Protein AF-A0A8B9B7Y9-F1 (afdb_monomer)

pLDDT: mean 71.81, std 26.87, range [26.89, 98.62]

Nearest PDB structures (foldseek):
  5ftt-assembly1_B  TM=8.663E-01  e=1.632E-08  Mus musculus
  4v2d-assembly1_A  TM=8.884E-01  e=7.293E-08  Homo sapiens
  2v70-assembly4_D  TM=5.201E-01  e=1.042E-10  Homo sapiens
  2xot-assembly1_A  TM=7.925E-01  e=6.931E-06  Mus musculus
  2xot-assembly1_B  TM=8.008E-01  e=2.131E-05  Mus musculus

Sequence (240 aa):
MRLLLCCLGIAALLGRSLACPSACSCSAKKNGRLLAECAYKELLEVPRGLSPNVSILTLSANRIGWLRRGAFAEVPEDLRSLWLNDNQLTTLAEGTFDKLPSLSQLQIFNNPFNCSCKVFWLKRWTESTSVSITKGGATLCVAPGRLKGRAVTDIPEHHCVAPSVQLTYLSNLDNSVMYDDSSGKLDYQSLPQSPGSLEAAPGMHSSRPCRPCPHVPPWLCHRGRQLFWGASLLLCFGFF

Solvent-accessible surface area (backbone atoms only — not comparable to full-atom values): 15392 Å² total; per-residue (Å²): 136,91,82,76,86,80,94,71,90,71,82,75,67,94,60,77,69,74,41,51,36,92,80,36,50,69,48,78,43,97,84,76,40,24,35,36,45,35,50,70,57,67,37,56,65,76,82,58,55,53,35,70,65,31,27,33,42,34,42,27,48,25,48,32,42,66,45,47,60,55,58,40,62,65,43,36,46,61,23,30,34,44,33,45,23,43,25,43,31,32,47,49,39,80,58,34,61,70,52,35,81,45,45,42,36,40,33,55,24,65,24,58,22,41,65,46,63,68,32,48,57,54,29,56,46,61,74,74,47,87,48,44,51,57,91,81,40,73,40,39,16,61,23,50,76,95,42,44,73,39,41,51,78,70,61,69,77,85,75,59,69,78,83,87,79,82,87,78,80,79,88,73,74,83,81,74,80,78,86,69,100,70,88,80,92,80,81,84,90,80,75,86,87,80,88,82,87,83,88,85,84,90,85,82,92,75,97,69,84,82,78,78,68,89,92,65,68,86,80,77,81,77,77,97,67,94,74,90,79,84,93,78,92,78,85,82,84,81,92,131

Foldseek 3Di:
DDDDDDPDDDPPPPCPPQQAPPQWDWDADPVRAIETHNAPSQDQADDARGGLRHQEYAHANHAPAEQEQCSCVRPHLNHAYYEHANYAHQAYAPNSCVSNPNHAEYEHANYAYALALRHLVVLVCVVPDNHDHDPVHFHAYCDDPVRGRPGSVPDDPVRHDDDDDDDDDPPPPPDPDDDDPDDDDDDPPDDDDDDDDDDDDDDDDDDDDDDDDPPDDPPPPDDPDDDDDDDDDDDDDDDD

Structure (mmCIF, N/CA/C/O backbone):
data_AF-A0A8B9B7Y9-F1
#
_entry.id   AF-A0A8B9B7Y9-F1
#
loop_
_atom_site.group_PDB
_atom_site.id
_atom_site.type_symbol
_atom_site.label_atom_id
_atom_site.label_alt_id
_atom_site.label_comp_id
_atom_site.label_asym_id
_atom_site.label_entity_id
_atom_site.label_seq_id
_atom_site.pdbx_PDB_ins_code
_atom_site.Cartn_x
_atom_site.Cartn_y
_atom_site.Cartn_z
_atom_site.occupancy
_atom_site.B_iso_or_equiv
_atom_site.auth_seq_id
_atom_site.auth_comp_id
_atom_site.auth_asym_id
_atom_site.auth_atom_id
_atom_site.pdbx_PDB_model_num
ATOM 1 N N . MET A 1 1 ? 48.059 -15.536 -49.232 1.00 43.47 1 MET A N 1
ATOM 2 C CA . MET A 1 1 ? 47.931 -14.840 -47.935 1.00 43.47 1 MET A CA 1
ATOM 3 C C . MET A 1 1 ? 46.485 -14.380 -47.808 1.00 43.47 1 MET A C 1
ATOM 5 O O . MET A 1 1 ? 46.065 -13.506 -48.550 1.00 43.47 1 MET A O 1
ATOM 9 N N . ARG A 1 2 ? 45.688 -15.103 -47.013 1.00 44.19 2 ARG A N 1
ATOM 10 C CA . ARG A 1 2 ? 44.256 -14.850 -46.801 1.00 44.19 2 ARG A CA 1
ATOM 11 C C . ARG A 1 2 ? 44.103 -13.619 -45.902 1.00 44.19 2 ARG A C 1
ATOM 13 O O . ARG A 1 2 ? 44.535 -13.697 -44.761 1.00 44.19 2 ARG A O 1
ATOM 20 N N . LEU A 1 3 ? 43.453 -12.553 -46.362 1.00 44.38 3 LEU A N 1
ATOM 21 C CA . LEU A 1 3 ? 42.779 -11.606 -45.467 1.00 44.38 3 LEU A CA 1
ATOM 22 C C . LEU A 1 3 ? 41.319 -11.514 -45.919 1.00 44.38 3 LEU A C 1
ATOM 24 O O . LEU A 1 3 ? 40.960 -10.772 -46.828 1.00 44.38 3 LEU A O 1
ATOM 28 N N . LEU A 1 4 ? 40.514 -12.396 -45.329 1.00 48.34 4 LEU A N 1
ATOM 29 C CA . LEU A 1 4 ? 39.061 -12.409 -45.419 1.00 48.34 4 LEU A CA 1
ATOM 30 C C . LEU A 1 4 ? 38.483 -11.318 -44.516 1.00 48.34 4 LEU A C 1
ATOM 32 O O . LEU A 1 4 ? 39.000 -11.050 -43.432 1.00 48.34 4 LEU A O 1
ATOM 36 N N . LEU A 1 5 ? 37.384 -10.749 -45.003 1.00 55.03 5 LEU A N 1
ATOM 37 C CA . LEU A 1 5 ? 36.433 -9.891 -44.314 1.00 55.03 5 LEU A CA 1
ATOM 38 C C . LEU A 1 5 ? 36.216 -10.283 -42.846 1.00 55.03 5 LEU A C 1
ATOM 40 O O . LEU A 1 5 ? 35.937 -11.441 -42.545 1.00 55.03 5 LEU A O 1
ATOM 44 N N . CYS A 1 6 ? 36.161 -9.280 -41.971 1.00 44.56 6 CYS A N 1
ATOM 45 C CA . CYS A 1 6 ? 35.327 -9.362 -40.775 1.00 44.56 6 CYS A CA 1
ATOM 46 C C . CYS A 1 6 ? 34.675 -8.000 -40.492 1.00 44.56 6 CYS A C 1
ATOM 48 O O . CYS A 1 6 ? 34.952 -7.332 -39.502 1.00 44.56 6 CYS A O 1
ATOM 50 N N . CYS A 1 7 ? 33.798 -7.575 -41.406 1.00 55.91 7 CYS A N 1
ATOM 51 C CA . CYS A 1 7 ? 32.688 -6.690 -41.063 1.00 55.91 7 CYS A CA 1
ATOM 52 C C . CYS A 1 7 ? 31.511 -7.573 -40.628 1.00 55.91 7 CYS A C 1
ATOM 54 O O . CYS A 1 7 ? 30.618 -7.865 -41.414 1.00 55.91 7 CYS A O 1
ATOM 56 N N . LEU A 1 8 ? 31.551 -8.033 -39.380 1.00 48.50 8 LEU A N 1
ATOM 57 C CA . LEU A 1 8 ? 30.437 -8.630 -38.641 1.00 48.50 8 LEU A CA 1
ATOM 58 C C . LEU A 1 8 ? 30.590 -8.048 -37.227 1.00 48.50 8 LEU A C 1
ATOM 60 O O . LEU A 1 8 ? 31.530 -8.374 -36.520 1.00 48.50 8 LEU A O 1
ATOM 64 N N . GLY A 1 9 ? 29.846 -7.031 -36.810 1.00 53.28 9 GLY A N 1
ATOM 65 C CA . GLY A 1 9 ? 28.396 -7.021 -36.824 1.00 53.28 9 GLY A CA 1
ATOM 66 C C . GLY A 1 9 ? 27.868 -7.597 -35.516 1.00 53.28 9 GLY A C 1
ATOM 67 O O . GLY A 1 9 ? 27.168 -8.590 -35.568 1.00 53.28 9 GLY A O 1
ATOM 68 N N . ILE A 1 10 ? 28.193 -6.983 -34.371 1.00 56.69 10 ILE A N 1
ATOM 69 C CA . ILE A 1 10 ? 27.320 -6.957 -33.188 1.00 56.69 10 ILE A CA 1
ATOM 70 C C . ILE A 1 10 ? 27.556 -5.602 -32.509 1.00 56.69 10 ILE A C 1
ATOM 72 O O . ILE A 1 10 ? 28.366 -5.470 -31.593 1.00 56.69 10 ILE A O 1
ATOM 76 N N . ALA A 1 11 ? 26.835 -4.567 -32.953 1.00 51.66 11 ALA A N 1
ATOM 77 C CA . ALA A 1 11 ? 26.382 -3.579 -31.986 1.00 51.66 11 ALA A CA 1
ATOM 78 C C . ALA A 1 11 ? 25.560 -4.398 -30.993 1.00 51.66 11 ALA A C 1
ATOM 80 O O . ALA A 1 11 ? 24.456 -4.833 -31.323 1.00 51.66 11 ALA A O 1
ATOM 81 N N . ALA A 1 12 ? 26.156 -4.741 -29.850 1.00 49.28 12 ALA A N 1
ATOM 82 C CA . ALA A 1 12 ? 25.427 -5.362 -28.765 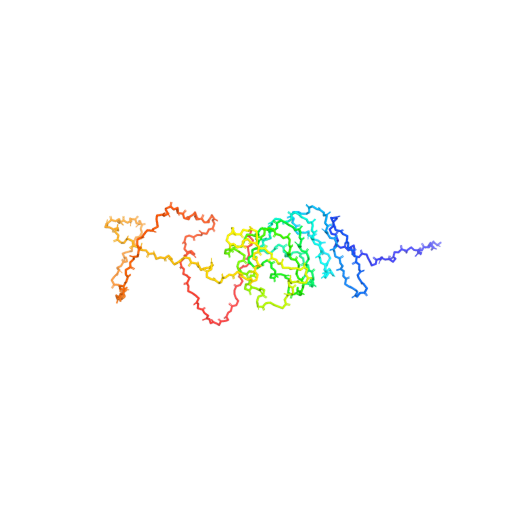1.00 49.28 12 ALA A CA 1
ATOM 83 C C . ALA A 1 12 ? 24.414 -4.305 -28.363 1.00 49.28 12 ALA A C 1
ATOM 85 O O . ALA A 1 12 ? 24.741 -3.329 -27.687 1.00 49.28 12 ALA A O 1
ATOM 86 N N . LEU A 1 13 ? 23.218 -4.449 -28.936 1.00 49.91 13 LEU A N 1
ATOM 87 C CA . LEU A 1 13 ? 22.048 -3.677 -28.610 1.00 49.91 13 LEU A CA 1
ATOM 88 C C . LEU A 1 13 ? 22.054 -3.551 -27.098 1.00 49.91 13 LEU A C 1
ATOM 90 O O . LEU A 1 13 ? 22.150 -4.549 -26.380 1.00 49.91 13 LEU A O 1
ATOM 94 N N . LEU A 1 14 ? 22.009 -2.304 -26.645 1.00 51.00 14 LEU A N 1
ATOM 95 C CA . LEU A 1 14 ? 21.580 -1.915 -25.316 1.00 51.00 14 LEU A CA 1
ATOM 96 C C . LEU A 1 14 ? 20.204 -2.541 -25.082 1.00 51.00 14 LEU A C 1
ATOM 98 O O . LEU A 1 14 ? 19.160 -1.933 -25.269 1.00 51.00 14 LEU A O 1
ATOM 102 N N . GLY A 1 15 ? 20.228 -3.813 -24.742 1.00 46.88 15 GLY A N 1
ATOM 103 C CA . GLY A 1 15 ? 19.098 -4.674 -24.520 1.00 46.88 15 GLY A CA 1
ATOM 104 C C . GLY A 1 15 ? 19.382 -5.388 -23.223 1.00 46.88 15 GLY A C 1
ATOM 105 O O . GLY A 1 15 ? 19.403 -6.611 -23.174 1.00 46.88 15 GLY A O 1
ATOM 106 N N . ARG A 1 16 ? 19.607 -4.613 -22.150 1.00 49.97 16 ARG A N 1
ATOM 107 C CA . ARG A 1 16 ? 19.155 -5.063 -20.837 1.00 49.97 16 ARG A CA 1
ATOM 108 C C . ARG A 1 16 ? 17.681 -5.348 -21.049 1.00 49.97 16 ARG A C 1
ATOM 110 O O . ARG A 1 16 ? 16.898 -4.403 -21.109 1.00 49.97 16 ARG A O 1
ATOM 117 N N . SER A 1 17 ? 17.344 -6.612 -21.295 1.00 51.91 17 SER A N 1
ATOM 118 C CA . SER A 1 17 ? 15.972 -7.088 -21.340 1.00 51.91 17 SER A CA 1
ATOM 119 C C . SER A 1 17 ? 15.287 -6.430 -20.159 1.00 51.91 17 SER A C 1
ATOM 121 O O . SER A 1 17 ? 15.698 -6.667 -19.018 1.00 51.91 17 SER A O 1
ATOM 123 N N . LEU A 1 18 ? 14.368 -5.499 -20.434 1.00 59.88 18 LEU A N 1
ATOM 124 C CA . LEU A 1 18 ? 13.555 -4.885 -19.400 1.00 59.88 18 LEU A CA 1
ATOM 125 C C . LEU A 1 18 ? 13.024 -6.058 -18.587 1.00 59.88 18 LEU A C 1
ATOM 127 O O . LEU A 1 18 ? 12.285 -6.877 -19.128 1.00 59.88 18 LEU A O 1
ATOM 131 N N . ALA A 1 19 ? 13.489 -6.188 -17.344 1.00 75.69 19 ALA A N 1
ATOM 132 C CA . ALA A 1 19 ? 12.991 -7.192 -16.426 1.00 75.69 19 ALA A CA 1
ATOM 133 C C . ALA A 1 19 ? 11.531 -6.807 -16.175 1.00 75.69 19 ALA A C 1
ATOM 135 O O . ALA A 1 19 ? 11.220 -5.896 -15.412 1.00 75.69 19 ALA A O 1
ATOM 136 N N . CYS A 1 20 ? 10.651 -7.352 -17.002 1.00 88.88 20 CYS A N 1
ATOM 137 C CA . CYS A 1 20 ? 9.227 -7.139 -16.946 1.00 88.88 20 CYS A CA 1
ATOM 138 C C . CYS A 1 20 ? 8.629 -8.521 -16.705 1.00 88.88 20 CYS A C 1
ATOM 140 O O . CYS A 1 20 ? 8.883 -9.427 -17.505 1.00 88.88 20 CYS A O 1
ATOM 142 N N . PRO A 1 21 ? 7.886 -8.713 -15.608 1.00 90.88 21 PRO A N 1
ATOM 143 C CA . PRO A 1 21 ? 7.199 -9.968 -15.356 1.00 90.88 21 PRO A CA 1
ATOM 144 C C . PRO A 1 21 ? 6.319 -10.322 -16.559 1.00 90.88 21 PRO A C 1
ATOM 146 O O . PRO A 1 21 ? 5.681 -9.436 -17.120 1.00 90.88 21 PRO A O 1
ATOM 149 N N . SER A 1 22 ? 6.221 -11.601 -16.928 1.00 89.31 22 SER A N 1
ATOM 150 C CA . SER A 1 22 ? 5.408 -12.043 -18.078 1.00 89.31 22 SER A CA 1
ATOM 151 C C . SER A 1 22 ? 3.920 -11.698 -17.946 1.00 89.31 22 SER A C 1
ATOM 153 O O . SER A 1 22 ? 3.223 -11.554 -18.947 1.00 89.31 22 SER A O 1
ATOM 155 N N . ALA A 1 23 ? 3.432 -11.533 -16.714 1.00 89.62 23 ALA A N 1
ATOM 156 C CA . ALA A 1 23 ? 2.074 -11.081 -16.438 1.00 89.62 23 ALA A CA 1
ATOM 157 C C . ALA A 1 23 ? 1.857 -9.582 -16.728 1.00 89.62 23 ALA A C 1
ATOM 159 O O . ALA A 1 23 ? 0.715 -9.139 -16.834 1.00 89.62 23 ALA A O 1
ATOM 160 N N . CYS A 1 24 ? 2.927 -8.795 -16.853 1.00 94.50 24 CYS A N 1
ATOM 161 C CA . CYS A 1 24 ? 2.887 -7.342 -16.948 1.00 94.50 24 CYS A CA 1
ATOM 162 C C . CYS A 1 24 ? 3.349 -6.838 -18.320 1.00 94.50 24 CYS A C 1
ATOM 164 O O . CYS A 1 24 ? 4.153 -7.465 -19.003 1.00 94.50 24 CYS A O 1
ATOM 166 N N . SER A 1 25 ? 2.883 -5.647 -18.692 1.00 94.69 25 SER A N 1
ATOM 167 C CA . SER A 1 25 ? 3.392 -4.894 -19.839 1.00 94.69 25 SER A CA 1
ATOM 168 C C . SER A 1 25 ? 4.158 -3.669 -19.350 1.00 94.69 25 SER A C 1
ATOM 170 O O . SER A 1 25 ? 3.601 -2.827 -18.648 1.00 94.69 25 SER A O 1
ATOM 172 N N . CYS A 1 26 ? 5.442 -3.555 -19.689 1.00 93.31 26 CYS A N 1
ATOM 173 C CA . CYS A 1 26 ? 6.274 -2.440 -19.242 1.00 93.31 26 CYS A CA 1
ATOM 174 C C . CYS A 1 26 ? 6.501 -1.440 -20.378 1.00 93.31 26 CYS A C 1
ATOM 176 O O . CYS A 1 26 ? 7.016 -1.803 -21.433 1.00 93.31 26 CYS A O 1
ATOM 178 N N . SER A 1 27 ? 6.153 -0.171 -20.157 1.00 93.06 27 SER A N 1
ATOM 179 C CA . SER A 1 27 ? 6.260 0.890 -21.167 1.00 93.06 27 SER A CA 1
ATOM 180 C C . SER A 1 27 ? 6.910 2.158 -20.618 1.00 93.06 27 SER A C 1
ATOM 182 O O . SER A 1 27 ? 6.654 2.585 -19.489 1.00 93.06 27 SER A O 1
ATOM 184 N N . ALA A 1 28 ? 7.778 2.777 -21.420 1.00 91.88 28 ALA A N 1
ATOM 185 C CA . ALA A 1 28 ? 8.407 4.045 -21.070 1.00 91.88 28 ALA A CA 1
ATOM 186 C C . ALA A 1 28 ? 7.417 5.205 -21.269 1.00 91.88 28 ALA A C 1
ATOM 188 O O . ALA A 1 28 ? 6.783 5.341 -22.315 1.00 91.88 28 ALA A O 1
ATOM 189 N N . LYS A 1 29 ? 7.281 6.064 -20.259 1.00 87.06 29 LYS A N 1
ATOM 190 C CA . LYS A 1 29 ? 6.505 7.307 -20.319 1.00 87.06 29 LYS A CA 1
ATOM 191 C C . LYS A 1 29 ? 7.373 8.452 -20.852 1.00 87.06 29 LYS A C 1
ATOM 193 O O . LYS A 1 29 ? 8.596 8.428 -20.757 1.00 87.06 29 LYS A O 1
ATOM 198 N N . LYS A 1 30 ? 6.721 9.509 -21.357 1.00 85.12 30 LYS A N 1
ATOM 199 C CA . LYS A 1 30 ? 7.365 10.701 -21.960 1.00 85.12 30 LYS A CA 1
ATOM 200 C C . LYS A 1 30 ? 8.374 11.417 -21.048 1.00 85.12 30 LYS A C 1
ATOM 202 O O . LYS A 1 30 ? 9.260 12.100 -21.535 1.00 85.12 30 LYS A O 1
ATOM 207 N N . ASN A 1 31 ? 8.241 11.265 -19.735 1.00 82.31 31 ASN A N 1
ATOM 208 C CA . ASN A 1 31 ? 9.132 11.827 -18.715 1.00 82.31 31 ASN A CA 1
ATOM 209 C C . ASN A 1 31 ? 10.300 10.888 -18.338 1.00 82.31 31 ASN A C 1
ATOM 211 O O . ASN A 1 31 ? 10.892 11.065 -17.277 1.00 82.31 31 ASN A O 1
ATOM 215 N N . GLY A 1 32 ? 10.585 9.858 -19.145 1.00 80.69 32 GLY A N 1
ATOM 216 C CA . GLY A 1 32 ? 11.668 8.892 -18.917 1.00 80.69 32 GLY A CA 1
ATOM 217 C C . GLY A 1 32 ? 11.375 7.832 -17.850 1.00 80.69 32 GLY A C 1
ATOM 218 O O . GLY A 1 32 ? 12.197 6.957 -17.603 1.00 80.69 32 GLY A O 1
ATOM 219 N N . ARG A 1 33 ? 10.201 7.882 -17.216 1.00 84.88 33 ARG A N 1
ATOM 220 C CA . ARG A 1 33 ? 9.777 6.923 -16.191 1.00 84.88 33 ARG A CA 1
ATOM 221 C C . ARG A 1 33 ? 9.210 5.650 -16.805 1.00 84.88 33 ARG A C 1
ATOM 223 O O . ARG A 1 33 ? 8.455 5.728 -17.770 1.00 84.88 33 ARG A O 1
ATOM 230 N N . LEU A 1 34 ? 9.492 4.490 -16.212 1.00 93.56 34 LEU A N 1
ATOM 231 C CA . LEU A 1 34 ? 8.906 3.223 -16.652 1.00 93.56 34 LEU A CA 1
ATOM 232 C C . LEU A 1 34 ? 7.603 2.931 -15.885 1.00 93.56 34 LEU A C 1
ATOM 234 O O . LEU A 1 34 ? 7.556 3.033 -14.654 1.00 93.56 34 LEU A O 1
ATOM 238 N N . LEU A 1 35 ? 6.549 2.598 -16.632 1.00 95.44 35 LEU A N 1
ATOM 239 C CA . LEU A 1 35 ? 5.267 2.096 -16.139 1.00 95.44 35 LEU A CA 1
ATOM 240 C C . LEU A 1 35 ? 5.251 0.573 -16.278 1.00 95.44 35 LEU A C 1
ATOM 242 O O . LEU A 1 35 ? 5.436 0.080 -17.386 1.00 95.44 35 LEU A O 1
ATOM 246 N N . ALA A 1 36 ? 4.969 -0.142 -15.192 1.00 96.25 36 ALA A N 1
ATOM 247 C CA . ALA A 1 36 ? 4.605 -1.554 -15.209 1.00 96.25 36 ALA A CA 1
ATOM 248 C C . ALA A 1 36 ? 3.076 -1.700 -15.112 1.00 96.25 36 ALA A C 1
ATOM 250 O O . ALA A 1 36 ? 2.456 -1.392 -14.087 1.00 96.25 36 ALA A O 1
ATOM 251 N N . GLU A 1 37 ? 2.465 -2.142 -16.206 1.00 96.81 37 GLU A N 1
ATOM 252 C CA . GLU A 1 37 ? 1.028 -2.347 -16.345 1.00 96.81 37 GLU A CA 1
ATOM 253 C C . GLU A 1 37 ? 0.657 -3.807 -16.063 1.00 96.81 37 GLU A C 1
ATOM 255 O O . GLU A 1 37 ? 0.855 -4.680 -16.908 1.00 96.81 37 GLU A O 1
ATOM 260 N N . CYS A 1 38 ? 0.152 -4.081 -14.857 1.00 97.06 38 CYS A N 1
ATOM 261 C CA . CYS A 1 38 ? -0.185 -5.426 -14.377 1.00 97.06 38 CYS A CA 1
ATOM 262 C C . CYS A 1 38 ? -1.661 -5.531 -13.938 1.00 97.06 38 CYS A C 1
ATOM 264 O O . CYS A 1 38 ? -2.018 -6.407 -13.149 1.00 97.06 38 CYS A O 1
ATOM 266 N N . ALA A 1 39 ? -2.519 -4.621 -14.406 1.00 97.38 39 ALA A N 1
ATOM 267 C CA . ALA A 1 39 ? -3.947 -4.620 -14.098 1.00 97.38 39 ALA A CA 1
ATOM 268 C C . ALA A 1 39 ? -4.717 -5.680 -14.910 1.00 97.38 39 ALA A C 1
ATOM 270 O O . ALA A 1 39 ? -4.340 -5.980 -16.045 1.00 97.38 39 ALA A O 1
ATOM 271 N N . TYR A 1 40 ? -5.815 -6.207 -14.350 1.00 97.38 40 TYR A N 1
ATOM 272 C CA . TYR A 1 40 ? -6.679 -7.220 -14.987 1.00 97.38 40 TYR A CA 1
ATOM 273 C C . TYR A 1 40 ? -5.949 -8.522 -15.360 1.00 97.38 40 TYR A C 1
ATOM 275 O O . TYR A 1 40 ? -6.156 -9.087 -16.435 1.00 97.38 40 TYR A O 1
ATOM 283 N N . LYS A 1 41 ? -5.057 -8.996 -14.484 1.00 96.69 41 LYS A N 1
ATOM 284 C CA . LYS A 1 41 ? -4.216 -10.188 -14.701 1.00 96.69 41 LYS A CA 1
ATOM 285 C C . LYS A 1 41 ? -4.514 -11.330 -13.732 1.00 96.69 41 LYS A C 1
ATOM 287 O O . LYS A 1 41 ? -3.775 -12.306 -13.698 1.00 96.69 41 LYS A O 1
ATOM 292 N N . GLU A 1 42 ? -5.577 -11.193 -12.938 1.00 96.88 42 GLU A N 1
ATOM 293 C CA . GLU A 1 42 ? -5.993 -12.154 -11.908 1.00 96.88 42 GLU A CA 1
ATOM 294 C C . GLU A 1 42 ? -4.905 -12.468 -10.868 1.00 96.88 42 GLU A C 1
ATOM 296 O O . GLU A 1 42 ? -4.897 -13.536 -10.259 1.00 96.88 42 GLU A O 1
ATOM 301 N N . LEU A 1 43 ? -3.988 -11.524 -10.637 1.00 96.81 43 LEU A N 1
ATOM 302 C CA .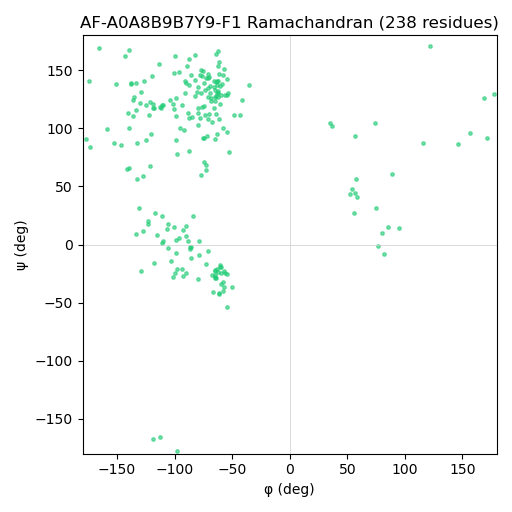 LEU A 1 43 ? -2.860 -11.736 -9.737 1.00 96.81 43 LEU A CA 1
ATOM 303 C C . LEU A 1 43 ? -3.337 -11.919 -8.296 1.00 96.81 43 LEU A C 1
ATOM 305 O O . LEU A 1 43 ? -4.169 -11.156 -7.804 1.00 96.81 43 LEU A O 1
ATOM 309 N N . LEU A 1 44 ? -2.765 -12.911 -7.618 1.00 96.81 44 LEU A N 1
ATOM 310 C CA . LEU A 1 44 ? -2.983 -13.165 -6.191 1.00 96.81 44 LEU A CA 1
ATOM 311 C C . LEU A 1 44 ? -1.923 -12.483 -5.314 1.00 96.81 44 LEU A C 1
ATOM 313 O O . LEU A 1 44 ? -2.162 -12.234 -4.134 1.00 96.81 44 LEU A O 1
ATOM 317 N N . GLU A 1 45 ? -0.769 -12.154 -5.898 1.00 96.12 45 GLU A N 1
ATOM 318 C CA . GLU A 1 45 ? 0.393 -11.585 -5.217 1.00 96.12 45 GLU A CA 1
ATOM 319 C C . GLU A 1 45 ? 1.059 -10.491 -6.064 1.00 96.12 45 GLU A C 1
ATOM 321 O O . GLU A 1 45 ? 0.779 -10.330 -7.255 1.00 96.12 45 GLU A O 1
ATOM 326 N N . VAL A 1 46 ? 1.963 -9.735 -5.440 1.00 96.19 46 VAL A N 1
ATOM 327 C CA . VAL A 1 46 ? 2.780 -8.722 -6.117 1.00 96.19 46 VAL A CA 1
ATOM 328 C C . VAL A 1 46 ? 3.809 -9.425 -7.020 1.00 96.19 46 VAL A C 1
ATOM 330 O O . VAL A 1 46 ? 4.540 -10.293 -6.537 1.0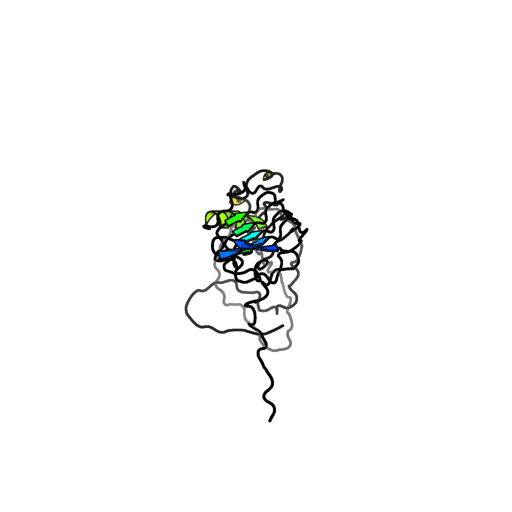0 96.19 46 VAL A O 1
ATOM 333 N N . PRO A 1 47 ? 3.898 -9.080 -8.319 1.00 94.06 47 PRO A N 1
ATOM 334 C CA . PRO A 1 47 ? 4.821 -9.724 -9.243 1.00 94.06 47 PRO A CA 1
ATOM 335 C C . PRO A 1 47 ? 6.275 -9.349 -8.936 1.00 94.06 47 PRO A C 1
ATOM 337 O O . PRO A 1 47 ? 6.586 -8.214 -8.572 1.00 94.06 47 PRO A O 1
ATOM 340 N N . ARG A 1 48 ? 7.169 -10.318 -9.127 1.00 92.69 48 ARG A N 1
ATOM 341 C CA . ARG A 1 48 ? 8.615 -10.204 -8.889 1.00 92.69 48 ARG A CA 1
ATOM 342 C C . ARG A 1 48 ? 9.377 -9.964 -10.185 1.00 92.69 48 ARG A C 1
ATOM 344 O O . ARG A 1 48 ? 8.866 -10.252 -11.263 1.00 92.69 48 ARG A O 1
ATOM 351 N N . GLY A 1 49 ? 10.618 -9.491 -10.079 1.00 90.50 49 GLY A N 1
ATOM 352 C CA . GLY A 1 49 ? 11.477 -9.269 -11.247 1.00 90.50 49 GLY A CA 1
ATOM 353 C C . GLY A 1 49 ? 11.099 -8.027 -12.057 1.00 90.50 49 GLY A C 1
ATOM 354 O O . GLY A 1 49 ? 11.255 -8.014 -13.275 1.00 90.50 49 GLY A O 1
ATOM 355 N N . LEU A 1 50 ? 10.579 -6.994 -11.389 1.00 93.12 50 LEU A N 1
ATOM 356 C CA . LEU A 1 50 ? 10.365 -5.679 -11.989 1.00 93.12 50 LEU A CA 1
ATOM 357 C C . LEU A 1 50 ? 11.709 -4.977 -12.228 1.00 93.12 50 LEU A C 1
ATOM 359 O O . LEU A 1 50 ? 12.633 -5.056 -11.423 1.00 93.12 50 LEU A O 1
ATOM 363 N N . SER A 1 51 ? 11.807 -4.249 -13.336 1.00 91.25 51 SER A N 1
ATOM 364 C CA . SER A 1 51 ? 12.985 -3.458 -13.676 1.00 91.25 51 SER A CA 1
ATOM 365 C C . SER A 1 51 ? 13.215 -2.370 -12.622 1.00 91.25 51 SER A C 1
ATOM 367 O O . SER A 1 51 ? 12.249 -1.720 -12.219 1.00 91.25 51 SER 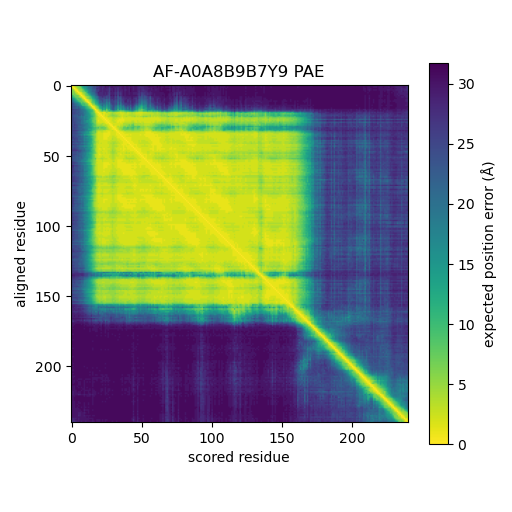A O 1
ATOM 369 N N . PRO A 1 52 ? 14.471 -2.080 -12.233 1.00 90.50 52 PRO A N 1
ATOM 370 C CA . PRO A 1 52 ? 14.778 -1.045 -11.241 1.00 90.50 52 PRO A CA 1
ATOM 371 C C . PRO A 1 52 ? 14.291 0.359 -11.640 1.00 90.50 52 PRO A C 1
ATOM 373 O O . PRO A 1 52 ? 14.111 1.209 -10.782 1.00 90.50 52 PRO A O 1
ATOM 376 N N . ASN A 1 53 ? 14.026 0.599 -12.930 1.00 89.88 53 ASN A N 1
ATOM 377 C CA . ASN A 1 53 ? 13.557 1.893 -13.435 1.00 89.88 53 ASN A CA 1
ATOM 378 C C . ASN A 1 53 ? 12.026 2.069 -13.357 1.00 89.88 53 ASN A C 1
ATOM 380 O O . ASN A 1 53 ? 11.503 3.112 -13.772 1.00 89.88 53 ASN A O 1
ATOM 384 N N . VAL A 1 54 ? 11.284 1.049 -12.898 1.00 94.25 54 VAL A N 1
ATOM 385 C CA . VAL A 1 54 ? 9.829 1.141 -12.707 1.00 94.25 54 VAL A CA 1
ATOM 386 C C . VAL A 1 54 ? 9.532 2.167 -11.623 1.00 94.25 54 VAL A C 1
ATOM 388 O O . VAL A 1 54 ? 9.967 2.051 -10.485 1.00 94.25 54 VAL A O 1
ATOM 391 N N . SER A 1 55 ? 8.730 3.160 -11.985 1.00 96.00 55 SER A N 1
ATOM 392 C CA . SER A 1 55 ? 8.309 4.234 -11.076 1.00 96.00 55 SER A CA 1
ATOM 393 C C . SER A 1 55 ? 6.798 4.264 -10.856 1.00 96.00 55 SER A C 1
ATOM 395 O O . SER A 1 55 ? 6.323 4.902 -9.916 1.00 96.00 55 SER A O 1
ATOM 397 N N . ILE A 1 56 ? 6.039 3.588 -11.721 1.00 96.19 56 ILE A N 1
ATOM 398 C CA . ILE A 1 56 ? 4.589 3.441 -11.621 1.00 96.19 56 ILE A CA 1
ATOM 399 C C . ILE A 1 56 ? 4.281 1.955 -11.769 1.00 96.19 56 ILE A C 1
ATOM 401 O O . ILE A 1 56 ? 4.630 1.360 -12.788 1.00 96.19 56 ILE A O 1
ATOM 405 N N . LEU A 1 57 ? 3.626 1.374 -10.769 1.00 97.50 57 LEU A N 1
ATOM 406 C CA . LEU A 1 57 ? 3.188 -0.016 -10.763 1.00 97.50 57 LEU A CA 1
ATOM 407 C C . LEU A 1 57 ? 1.675 -0.054 -10.593 1.00 97.50 57 LEU A C 1
ATOM 409 O O . LEU A 1 57 ? 1.133 0.459 -9.612 1.00 97.50 57 LEU A O 1
ATOM 413 N N . THR A 1 58 ? 1.003 -0.677 -11.555 1.00 97.56 58 THR A N 1
ATOM 414 C CA . THR A 1 58 ? -0.454 -0.817 -11.547 1.00 97.56 58 THR A CA 1
ATOM 415 C C . THR A 1 58 ? -0.812 -2.277 -11.335 1.00 97.56 58 THR A C 1
ATOM 417 O O . THR A 1 58 ? -0.450 -3.141 -12.124 1.00 97.56 58 THR A O 1
ATOM 420 N N . LEU A 1 59 ? -1.492 -2.553 -10.233 1.00 98.19 59 LEU A N 1
ATOM 421 C CA . LEU A 1 59 ? -1.986 -3.867 -9.830 1.00 98.19 59 LEU A CA 1
ATOM 422 C C . LEU A 1 59 ? -3.503 -3.828 -9.622 1.00 98.19 59 LEU A C 1
ATOM 424 O O . LEU A 1 59 ? -4.057 -4.706 -8.963 1.00 98.19 59 LEU A O 1
ATOM 428 N N . SER A 1 60 ? -4.172 -2.812 -10.164 1.00 98.00 60 SER A N 1
ATOM 429 C CA . SER A 1 60 ? -5.613 -2.620 -10.044 1.00 98.00 60 SER A CA 1
ATOM 430 C C . SER A 1 60 ? -6.400 -3.765 -10.684 1.00 98.00 60 SER A C 1
ATOM 432 O O . SER A 1 60 ? -5.916 -4.396 -11.625 1.00 98.00 60 SER A O 1
ATOM 434 N N . ALA A 1 61 ? -7.623 -4.008 -10.212 1.00 98.25 61 ALA A N 1
ATOM 435 C CA . ALA A 1 61 ? -8.504 -5.036 -10.776 1.00 98.25 61 ALA A CA 1
ATOM 436 C C . ALA A 1 61 ? -7.839 -6.429 -10.830 1.00 98.25 61 ALA A C 1
ATOM 438 O O . ALA A 1 61 ? -7.831 -7.109 -11.857 1.00 98.25 61 ALA A O 1
ATOM 439 N N . ASN A 1 62 ? -7.232 -6.834 -9.714 1.00 98.62 62 ASN A N 1
ATOM 440 C CA . ASN A 1 62 ? -6.658 -8.165 -9.514 1.00 98.62 62 ASN A CA 1
ATOM 441 C C . ASN A 1 62 ? -7.361 -8.868 -8.336 1.00 98.62 62 ASN A C 1
ATOM 443 O O . ASN A 1 62 ? -8.431 -8.459 -7.886 1.00 98.62 62 ASN A O 1
ATOM 447 N N . ARG A 1 63 ? -6.799 -9.978 -7.856 1.00 98.25 63 ARG A N 1
ATOM 448 C CA . ARG A 1 63 ? -7.375 -10.815 -6.794 1.00 98.25 63 ARG A CA 1
ATOM 449 C C . ARG A 1 63 ? -6.485 -10.847 -5.547 1.00 98.25 63 ARG A C 1
ATOM 451 O O . ARG A 1 63 ? -6.512 -11.813 -4.788 1.00 98.25 63 ARG A O 1
ATOM 458 N N . ILE A 1 64 ? -5.690 -9.799 -5.319 1.00 98.19 64 ILE A N 1
ATOM 459 C CA . ILE A 1 64 ? -4.767 -9.738 -4.182 1.00 98.19 64 ILE A CA 1
ATOM 460 C C . ILE A 1 64 ? -5.586 -9.587 -2.898 1.00 98.19 64 ILE A C 1
ATOM 462 O O . ILE A 1 64 ? -6.236 -8.565 -2.680 1.00 98.19 64 ILE A O 1
ATOM 466 N N . GLY A 1 65 ? -5.568 -10.621 -2.055 1.00 96.75 65 GLY A N 1
ATOM 467 C CA . GLY A 1 65 ? -6.375 -10.679 -0.831 1.00 96.75 65 GLY A CA 1
ATOM 468 C C . GLY A 1 65 ? -5.672 -10.164 0.427 1.00 96.75 65 GLY A C 1
ATOM 469 O O . GLY A 1 65 ? -6.315 -9.700 1.375 1.00 96.75 65 GLY A O 1
ATOM 470 N N . TRP A 1 66 ? -4.341 -10.252 0.453 1.00 92.81 66 TRP A N 1
ATOM 471 C CA . TRP A 1 66 ? -3.533 -9.930 1.624 1.00 92.81 66 TRP A CA 1
ATOM 472 C C . TRP A 1 66 ? -2.143 -9.435 1.226 1.00 92.81 66 TRP A C 1
ATOM 474 O O . TRP A 1 66 ? -1.483 -10.036 0.383 1.00 92.81 66 TRP A O 1
ATOM 484 N N . LEU A 1 67 ? -1.652 -8.394 1.903 1.00 95.94 67 LEU A N 1
ATOM 485 C CA . LEU A 1 67 ? -0.268 -7.933 1.781 1.00 95.94 67 LEU A CA 1
ATOM 486 C C . LEU A 1 67 ? 0.437 -8.060 3.133 1.00 95.94 67 LEU A C 1
ATOM 488 O O . LEU A 1 67 ? 0.033 -7.474 4.143 1.00 95.94 67 LEU A O 1
ATOM 492 N N . ARG A 1 68 ? 1.481 -8.893 3.156 1.00 94.31 68 ARG A N 1
ATOM 493 C CA . ARG A 1 68 ? 2.340 -9.109 4.327 1.00 94.31 68 ARG A CA 1
ATOM 494 C C . ARG A 1 68 ? 3.394 -8.005 4.409 1.00 94.31 68 ARG A C 1
ATOM 496 O O . ARG A 1 68 ? 3.704 -7.344 3.418 1.00 94.31 68 ARG A O 1
ATOM 503 N N . ARG A 1 69 ? 4.011 -7.866 5.584 1.00 94.81 69 ARG A N 1
ATOM 504 C CA . ARG A 1 69 ? 5.236 -7.073 5.723 1.00 94.81 69 ARG A CA 1
ATOM 505 C C . ARG A 1 69 ? 6.270 -7.596 4.721 1.00 94.81 69 ARG A C 1
ATOM 507 O O . ARG A 1 69 ? 6.499 -8.801 4.661 1.00 94.81 69 ARG A O 1
ATOM 514 N N . GLY A 1 70 ? 6.852 -6.697 3.931 1.00 93.56 70 GLY A N 1
ATOM 515 C CA . GLY A 1 70 ? 7.810 -7.060 2.886 1.00 93.56 70 GLY A CA 1
ATOM 516 C C . GLY A 1 70 ? 7.198 -7.579 1.579 1.00 93.56 70 GLY A C 1
ATOM 517 O O . GLY A 1 70 ? 7.952 -8.022 0.723 1.00 93.56 70 GLY A O 1
ATOM 518 N N . ALA A 1 71 ? 5.876 -7.491 1.368 1.00 95.69 71 ALA A N 1
ATOM 519 C CA . ALA A 1 71 ? 5.256 -7.850 0.081 1.00 95.69 71 ALA A CA 1
ATOM 520 C C . ALA A 1 71 ? 5.827 -7.062 -1.117 1.00 95.69 71 ALA A C 1
ATOM 522 O O . ALA A 1 71 ? 5.755 -7.524 -2.250 1.00 95.69 71 ALA A O 1
ATOM 523 N N . PHE A 1 72 ? 6.420 -5.895 -0.855 1.00 96.94 72 PHE A N 1
ATOM 524 C CA . PHE A 1 72 ? 7.067 -5.039 -1.848 1.00 96.94 72 PHE A CA 1
ATOM 525 C C . PHE A 1 72 ? 8.603 -5.074 -1.776 1.00 96.94 72 PHE A C 1
ATOM 527 O O . PHE A 1 72 ? 9.251 -4.180 -2.297 1.00 96.94 72 PHE A O 1
ATOM 534 N N . ALA A 1 73 ? 9.210 -6.077 -1.129 1.00 94.44 73 ALA A N 1
ATOM 535 C CA . ALA A 1 73 ? 10.666 -6.129 -0.948 1.00 94.44 73 ALA A CA 1
ATOM 536 C C . ALA A 1 73 ? 11.456 -6.278 -2.262 1.00 94.44 73 ALA A C 1
ATOM 538 O O . ALA A 1 73 ? 12.590 -5.822 -2.339 1.00 94.44 73 ALA A O 1
ATOM 539 N N . GLU A 1 74 ? 10.867 -6.907 -3.283 1.00 93.00 74 GLU A N 1
ATOM 540 C CA . GLU A 1 74 ? 11.465 -7.058 -4.621 1.00 93.00 74 GLU A CA 1
ATOM 541 C C . GLU A 1 74 ? 10.982 -5.979 -5.611 1.00 93.00 74 GLU A C 1
ATOM 543 O O . GLU A 1 74 ? 11.272 -6.042 -6.806 1.00 93.00 74 GLU A O 1
ATOM 548 N N . VAL A 1 75 ? 10.210 -4.999 -5.130 1.00 95.62 75 VAL A N 1
ATOM 549 C CA . VAL A 1 75 ? 9.752 -3.863 -5.933 1.00 95.62 75 VAL A CA 1
ATOM 550 C C . VAL A 1 75 ? 10.775 -2.728 -5.810 1.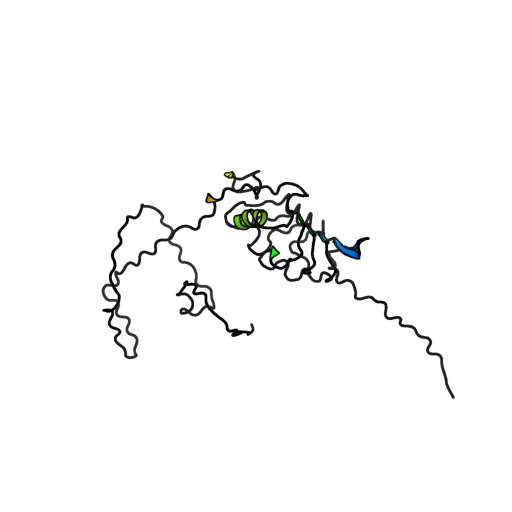00 95.62 75 VAL A C 1
ATOM 552 O O . VAL A 1 75 ? 11.303 -2.522 -4.719 1.00 95.62 75 VAL A O 1
ATOM 555 N N . PRO A 1 76 ? 11.080 -1.988 -6.894 1.00 95.00 76 PRO A N 1
ATOM 556 C CA . PRO A 1 76 ? 12.099 -0.941 -6.855 1.00 95.00 76 PRO A CA 1
ATOM 557 C C . PRO A 1 76 ? 11.808 0.147 -5.816 1.00 95.00 76 PRO A C 1
ATOM 559 O O . PRO A 1 76 ? 10.685 0.643 -5.724 1.00 95.00 76 PRO A O 1
ATOM 562 N N . GLU A 1 77 ? 12.842 0.580 -5.094 1.00 95.00 77 GLU A N 1
ATOM 563 C CA . GLU A 1 77 ? 12.734 1.621 -4.058 1.00 95.00 77 GLU A CA 1
ATOM 564 C C . GLU A 1 77 ? 12.348 3.001 -4.631 1.00 95.00 77 GLU A C 1
ATOM 566 O O . GLU A 1 77 ? 11.759 3.828 -3.931 1.00 95.00 77 GLU A O 1
ATOM 571 N N . ASP A 1 78 ? 12.619 3.225 -5.923 1.00 94.12 78 ASP A N 1
ATOM 572 C CA . ASP A 1 78 ? 12.266 4.430 -6.690 1.00 94.12 78 ASP A CA 1
ATOM 573 C C . ASP A 1 78 ? 10.793 4.473 -7.140 1.00 94.12 78 ASP A C 1
ATOM 575 O O . ASP A 1 78 ? 10.367 5.413 -7.829 1.00 94.12 78 ASP A O 1
ATOM 579 N N . LEU A 1 79 ? 9.983 3.479 -6.756 1.00 97.31 79 LEU A N 1
ATOM 580 C CA . LEU A 1 79 ? 8.561 3.449 -7.069 1.00 97.31 79 LEU A CA 1
ATOM 581 C C . LEU A 1 79 ? 7.842 4.658 -6.455 1.00 97.31 79 LEU A C 1
ATOM 583 O O . LEU A 1 79 ? 7.797 4.835 -5.241 1.00 97.31 79 LEU A O 1
ATOM 587 N N . ARG A 1 80 ? 7.205 5.472 -7.301 1.00 96.50 80 ARG A N 1
ATOM 588 C CA . ARG A 1 80 ? 6.497 6.695 -6.889 1.00 96.50 80 ARG A CA 1
ATOM 589 C C . ARG A 1 80 ? 4.994 6.522 -6.804 1.00 96.50 80 ARG A C 1
ATOM 591 O O . ARG A 1 80 ? 4.340 7.268 -6.071 1.00 96.50 80 ARG A O 1
ATOM 598 N N . SER A 1 81 ? 4.432 5.609 -7.589 1.00 96.88 81 SER A N 1
ATOM 599 C CA . SER A 1 81 ? 2.989 5.397 -7.681 1.00 96.88 81 SER A CA 1
ATOM 600 C C . SER A 1 81 ? 2.656 3.913 -7.669 1.00 96.88 81 SER A C 1
ATOM 602 O O . SER A 1 81 ? 3.148 3.161 -8.509 1.00 96.88 81 SER A O 1
ATOM 604 N N . LEU A 1 82 ? 1.798 3.522 -6.729 1.00 97.88 82 LEU A N 1
ATOM 605 C CA . LEU A 1 82 ? 1.325 2.155 -6.551 1.00 97.88 82 LEU A CA 1
ATOM 606 C C . LEU A 1 82 ? -0.203 2.131 -6.574 1.00 97.88 82 LEU A C 1
ATOM 608 O O . LEU A 1 82 ? -0.847 2.768 -5.738 1.00 97.88 82 LEU A O 1
ATOM 612 N N . TRP A 1 83 ? -0.785 1.398 -7.520 1.00 97.69 83 TRP A N 1
ATOM 613 C CA . TRP A 1 83 ? -2.238 1.254 -7.630 1.00 97.69 83 TRP A CA 1
ATOM 614 C C . TRP A 1 83 ? -2.655 -0.182 -7.318 1.00 97.69 83 TRP A C 1
ATOM 616 O O . TRP A 1 83 ? -2.233 -1.114 -7.989 1.00 97.69 83 TRP A O 1
ATOM 626 N N . LEU A 1 84 ? -3.461 -0.348 -6.276 1.00 97.88 84 LEU A N 1
ATOM 627 C CA . LEU A 1 84 ? -3.977 -1.603 -5.717 1.00 97.88 84 LEU A CA 1
ATOM 628 C C . LEU A 1 84 ? -5.509 -1.561 -5.576 1.00 97.88 84 LEU A C 1
ATOM 630 O O . LEU A 1 84 ? -6.101 -2.404 -4.902 1.00 97.88 84 LEU A O 1
ATOM 634 N N . ASN A 1 85 ? -6.168 -0.561 -6.160 1.00 97.56 85 ASN A N 1
ATOM 635 C CA . ASN A 1 85 ? -7.621 -0.439 -6.137 1.00 97.56 85 ASN A CA 1
ATOM 636 C C . ASN A 1 85 ? -8.304 -1.627 -6.823 1.00 97.56 85 ASN A C 1
ATOM 638 O O . ASN A 1 85 ? -7.695 -2.307 -7.650 1.00 97.56 85 ASN A O 1
ATOM 642 N N . ASP A 1 86 ? -9.563 -1.876 -6.469 1.00 97.62 86 ASP A N 1
ATOM 643 C CA . ASP A 1 86 ? -10.361 -2.963 -7.052 1.00 97.62 86 ASP A CA 1
ATOM 644 C C . ASP A 1 86 ? -9.678 -4.339 -6.886 1.00 97.62 86 ASP A C 1
ATOM 646 O O . ASP A 1 86 ? -9.580 -5.132 -7.818 1.00 97.62 86 ASP A O 1
ATOM 650 N N . ASN A 1 87 ? -9.141 -4.604 -5.693 1.00 98.62 87 ASN A N 1
ATOM 651 C CA . ASN A 1 87 ? -8.591 -5.903 -5.297 1.00 98.62 87 ASN A CA 1
ATOM 652 C C . ASN A 1 87 ? -9.462 -6.528 -4.191 1.00 98.62 87 ASN A C 1
ATOM 654 O O . ASN A 1 87 ? -10.594 -6.113 -3.941 1.00 98.62 87 ASN A O 1
ATOM 658 N N . GLN A 1 88 ? -8.947 -7.557 -3.518 1.00 98.06 88 GLN A N 1
ATOM 659 C CA . GLN A 1 88 ? -9.642 -8.274 -2.449 1.00 98.06 88 GLN A CA 1
ATOM 660 C C . GLN A 1 88 ? -9.005 -8.027 -1.075 1.00 98.06 88 GLN A C 1
ATOM 662 O O . GLN A 1 88 ? -9.145 -8.846 -0.166 1.00 98.06 88 GLN A O 1
ATOM 667 N N . LEU A 1 89 ? -8.300 -6.903 -0.901 1.00 97.38 89 LEU A N 1
ATOM 668 C CA . LEU A 1 89 ? -7.575 -6.599 0.328 1.00 97.38 89 LEU A CA 1
ATOM 669 C C . LEU A 1 89 ? -8.547 -6.441 1.496 1.00 97.38 89 LEU A C 1
ATOM 671 O O . LEU A 1 89 ? -9.311 -5.480 1.582 1.00 97.38 89 LEU A O 1
ATOM 675 N N . THR A 1 90 ? -8.481 -7.382 2.432 1.00 95.56 90 THR A N 1
ATOM 676 C CA . THR A 1 90 ? -9.271 -7.315 3.671 1.00 95.56 90 THR A CA 1
ATOM 677 C C . THR A 1 90 ? -8.535 -6.582 4.788 1.00 95.56 90 THR A C 1
ATOM 679 O O . THR A 1 90 ? -9.158 -6.032 5.691 1.00 95.56 90 THR A O 1
ATOM 682 N N . THR A 1 91 ? -7.205 -6.543 4.743 1.00 93.31 91 THR A N 1
ATOM 683 C CA . THR A 1 91 ? -6.340 -5.813 5.680 1.00 93.31 91 THR A CA 1
ATOM 684 C C . THR A 1 91 ? -4.930 -5.713 5.096 1.00 93.31 91 THR A C 1
ATOM 686 O O . THR A 1 91 ? -4.598 -6.391 4.123 1.00 93.31 91 THR A O 1
ATOM 689 N N . LEU A 1 92 ? -4.085 -4.889 5.716 1.00 94.88 92 LEU A N 1
ATOM 690 C CA . LEU A 1 92 ? -2.664 -4.753 5.401 1.00 94.88 92 LEU A CA 1
ATOM 691 C C . LEU A 1 92 ? -1.841 -4.939 6.673 1.00 94.88 92 LEU A C 1
ATOM 693 O O . LEU A 1 92 ? -2.240 -4.466 7.738 1.00 94.88 92 LEU A O 1
ATOM 697 N N . ALA A 1 93 ? -0.700 -5.617 6.577 1.00 95.00 93 ALA A N 1
ATOM 698 C CA . ALA A 1 93 ? 0.216 -5.727 7.707 1.00 95.00 93 ALA A CA 1
ATOM 699 C C . ALA A 1 93 ? 0.940 -4.395 7.962 1.00 95.00 93 ALA A C 1
ATOM 701 O O . ALA A 1 93 ? 1.330 -3.701 7.021 1.00 95.00 93 ALA A O 1
ATOM 702 N N . GLU A 1 94 ? 1.179 -4.057 9.226 1.00 94.38 94 GLU A N 1
ATOM 703 C CA . GLU A 1 94 ? 1.986 -2.887 9.573 1.00 94.38 94 GLU A CA 1
ATOM 704 C C . GLU A 1 94 ? 3.418 -3.043 9.039 1.00 94.38 94 GLU A C 1
ATOM 706 O O . GLU A 1 94 ? 4.067 -4.088 9.210 1.00 94.38 94 GLU A O 1
ATOM 711 N N . GLY A 1 95 ? 3.886 -1.998 8.361 1.00 93.94 95 GLY A N 1
ATOM 712 C CA . GLY A 1 95 ? 5.162 -1.987 7.653 1.00 93.94 95 GLY A CA 1
ATOM 713 C C . GLY A 1 95 ? 5.116 -2.557 6.230 1.00 93.94 95 GLY A C 1
ATOM 714 O O . GLY A 1 95 ? 6.147 -2.886 5.646 1.00 93.94 95 GLY A O 1
ATOM 715 N N . THR A 1 96 ? 3.923 -2.718 5.642 1.00 96.25 96 THR A N 1
ATOM 716 C CA . THR A 1 96 ? 3.781 -3.165 4.240 1.00 96.25 96 THR A CA 1
ATOM 717 C C . THR A 1 96 ? 4.529 -2.243 3.267 1.00 96.25 96 THR A C 1
ATOM 719 O O . THR A 1 96 ? 5.122 -2.735 2.311 1.00 96.25 96 THR A O 1
ATOM 722 N N . PHE A 1 97 ? 4.551 -0.931 3.524 1.00 95.81 97 PHE A N 1
ATOM 723 C CA . PHE A 1 97 ? 5.128 0.075 2.622 1.00 95.81 97 PHE A CA 1
ATOM 724 C C . PHE A 1 97 ? 6.552 0.523 2.993 1.00 95.81 97 PHE A C 1
ATOM 726 O O . PHE A 1 97 ? 7.106 1.376 2.309 1.00 95.81 97 PHE A O 1
ATOM 733 N N . ASP A 1 98 ? 7.179 -0.066 4.018 1.00 94.38 98 ASP A N 1
ATOM 734 C CA . ASP A 1 98 ? 8.489 0.376 4.538 1.00 94.38 98 ASP A CA 1
ATOM 735 C C . ASP A 1 98 ? 9.626 0.276 3.511 1.00 94.38 98 ASP A C 1
ATOM 737 O O . ASP A 1 98 ? 10.641 0.957 3.625 1.00 94.38 98 ASP A O 1
ATOM 741 N N . LYS A 1 99 ? 9.469 -0.594 2.508 1.00 95.12 99 LYS A N 1
ATOM 742 C CA . LYS A 1 99 ? 10.438 -0.798 1.421 1.00 95.12 99 LYS A CA 1
ATOM 743 C C . LYS A 1 99 ? 10.206 0.105 0.208 1.00 95.12 99 LYS A C 1
ATOM 745 O O . LYS A 1 99 ? 10.864 -0.070 -0.806 1.00 95.12 99 LYS A O 1
ATOM 750 N N . LEU A 1 100 ? 9.288 1.067 0.306 1.00 97.00 100 LEU A N 1
ATOM 751 C CA . LEU A 1 100 ? 8.957 2.002 -0.770 1.00 97.00 100 LEU A CA 1
ATOM 752 C C . LEU A 1 100 ? 9.190 3.456 -0.313 1.00 97.00 100 LEU A C 1
ATOM 754 O O . LEU A 1 100 ? 8.228 4.213 -0.165 1.00 97.00 100 LEU A O 1
ATOM 758 N N . PRO A 1 101 ? 10.448 3.871 -0.071 1.00 95.75 101 PRO A N 1
ATOM 759 C CA . PRO A 1 101 ? 10.759 5.193 0.482 1.00 95.75 101 PRO A CA 1
ATOM 760 C C . PRO A 1 101 ? 10.377 6.349 -0.454 1.00 95.75 101 PRO A C 1
ATOM 762 O O . PRO A 1 101 ? 10.064 7.439 0.017 1.00 95.75 101 PRO A O 1
ATOM 765 N N . SER A 1 102 ? 10.364 6.118 -1.771 1.00 96.94 102 SER A N 1
ATOM 766 C CA . SER A 1 102 ? 9.996 7.125 -2.777 1.00 96.94 102 SER A CA 1
ATOM 767 C C . SER A 1 102 ? 8.498 7.172 -3.089 1.00 96.94 102 SER A C 1
ATOM 769 O O . SER A 1 102 ? 8.075 7.921 -3.983 1.00 96.94 102 SER A O 1
ATOM 771 N N . LEU A 1 103 ? 7.681 6.370 -2.393 1.00 97.56 103 LEU A N 1
ATOM 772 C CA . LEU A 1 103 ? 6.250 6.310 -2.649 1.00 97.56 103 LEU A CA 1
ATOM 773 C C . LEU A 1 103 ? 5.629 7.677 -2.378 1.00 97.56 103 LEU A C 1
ATOM 775 O O . LEU A 1 103 ? 5.862 8.299 -1.349 1.00 97.56 103 LEU A O 1
ATOM 779 N N . SER A 1 104 ? 4.816 8.148 -3.316 1.00 96.44 104 SER A N 1
ATOM 780 C CA . SER A 1 104 ? 4.139 9.444 -3.200 1.00 96.44 104 SER A CA 1
ATOM 781 C C . SER A 1 104 ? 2.644 9.346 -3.455 1.00 96.44 104 SER A C 1
ATOM 783 O O . SER A 1 104 ? 1.886 10.204 -3.008 1.00 96.44 104 SER A O 1
ATOM 785 N N . GLN A 1 105 ? 2.201 8.317 -4.179 1.00 96.19 105 GLN A N 1
ATOM 786 C CA . GLN A 1 105 ? 0.808 8.104 -4.549 1.00 96.19 105 GLN A CA 1
ATOM 787 C C . GLN A 1 105 ? 0.451 6.638 -4.322 1.00 96.19 105 GLN A C 1
ATOM 789 O O . GLN A 1 105 ? 1.116 5.748 -4.856 1.00 96.19 105 GLN A O 1
ATOM 794 N N . LEU A 1 106 ? -0.619 6.401 -3.574 1.00 96.75 106 LEU A N 1
ATOM 795 C CA . LEU A 1 106 ? -1.143 5.072 -3.295 1.00 96.75 106 LEU A CA 1
ATOM 796 C C . LEU A 1 106 ? -2.642 5.061 -3.597 1.00 96.75 106 LEU A C 1
ATOM 798 O O . LEU A 1 106 ? -3.372 5.938 -3.156 1.00 96.75 106 LEU A O 1
ATOM 802 N N . GLN A 1 107 ? -3.118 4.073 -4.345 1.00 97.00 107 GLN A N 1
ATOM 803 C CA . GLN A 1 107 ? -4.552 3.870 -4.564 1.00 97.00 107 GLN A CA 1
ATOM 804 C C . GLN A 1 107 ? -4.947 2.505 -4.019 1.00 97.00 107 GLN A C 1
ATOM 806 O O . GLN A 1 107 ? -4.441 1.496 -4.491 1.00 97.00 107 GLN A O 1
ATOM 811 N N . ILE A 1 108 ? -5.830 2.468 -3.023 1.00 96.19 108 ILE A N 1
ATOM 812 C CA . ILE A 1 108 ? -6.298 1.228 -2.372 1.00 96.19 108 ILE A CA 1
ATOM 813 C C . ILE A 1 108 ? -7.826 1.196 -2.202 1.00 96.19 108 ILE A C 1
ATOM 815 O O . ILE A 1 108 ? -8.354 0.309 -1.536 1.00 96.19 108 ILE A O 1
ATOM 819 N N . PHE A 1 109 ? -8.553 2.141 -2.803 1.00 95.69 109 PHE A N 1
ATOM 820 C CA . PHE A 1 109 ? -10.018 2.186 -2.761 1.00 95.69 109 PHE A CA 1
ATOM 821 C C . PHE A 1 109 ? -10.647 0.944 -3.426 1.00 95.69 109 PHE A C 1
ATOM 823 O O . PHE A 1 109 ? -9.959 0.173 -4.095 1.00 95.69 109 PHE A O 1
ATOM 830 N N . ASN A 1 110 ? -11.949 0.726 -3.220 1.00 96.25 110 ASN A N 1
ATOM 831 C CA . ASN A 1 110 ? -12.663 -0.469 -3.700 1.00 96.25 110 ASN A CA 1
ATOM 832 C C . ASN A 1 110 ? -11.998 -1.795 -3.289 1.00 96.25 110 ASN A C 1
ATOM 834 O O . ASN A 1 110 ? -11.875 -2.727 -4.076 1.00 96.25 110 ASN A O 1
ATOM 838 N N . ASN A 1 111 ? -11.569 -1.881 -2.032 1.00 97.50 111 ASN A N 1
ATOM 839 C CA . ASN A 1 111 ? -11.115 -3.120 -1.411 1.00 97.50 111 ASN A CA 1
ATOM 840 C C . ASN A 1 111 ? -12.007 -3.443 -0.199 1.00 97.50 111 ASN A C 1
ATOM 842 O O . ASN A 1 111 ? -12.439 -2.517 0.495 1.00 97.50 111 ASN A O 1
ATOM 846 N N . PRO A 1 112 ? -12.294 -4.726 0.083 1.00 97.25 112 PRO A N 1
ATOM 847 C CA . PRO A 1 112 ? -13.188 -5.146 1.159 1.00 97.25 112 PRO A CA 1
ATOM 848 C C . PRO A 1 112 ? -12.527 -5.063 2.549 1.00 97.25 112 PRO A C 1
ATOM 850 O O . PRO A 1 112 ? -12.435 -6.059 3.270 1.00 97.25 112 PRO A O 1
ATOM 853 N N . PHE A 1 113 ? -12.094 -3.870 2.964 1.00 96.44 113 PHE A N 1
ATOM 854 C CA . PHE A 1 113 ? -11.367 -3.684 4.218 1.00 96.44 113 PHE A CA 1
ATOM 855 C C . PHE A 1 113 ? -12.197 -4.030 5.460 1.00 96.44 113 PHE A C 1
ATOM 857 O O . PHE A 1 113 ? -13.285 -3.498 5.701 1.00 96.44 113 PHE A O 1
ATOM 864 N N . ASN A 1 114 ? -11.625 -4.887 6.302 1.00 95.38 114 ASN A N 1
ATOM 865 C CA . ASN A 1 114 ? -12.080 -5.162 7.652 1.00 95.38 114 ASN A CA 1
ATOM 866 C C . ASN A 1 114 ? -11.349 -4.235 8.633 1.00 95.38 114 ASN A C 1
ATOM 868 O O . ASN A 1 114 ? -10.217 -4.494 9.055 1.00 95.38 114 ASN A O 1
ATOM 872 N N . CYS A 1 115 ? -12.030 -3.155 9.002 1.00 93.81 115 CYS A N 1
ATOM 873 C CA . CYS A 1 115 ? -11.590 -2.095 9.897 1.00 93.81 115 CYS A CA 1
ATOM 874 C C . CYS A 1 115 ? -11.549 -2.525 11.365 1.00 93.81 115 CYS A C 1
ATOM 876 O O . CYS A 1 115 ? -12.276 -2.032 12.224 1.00 93.81 115 CYS A O 1
ATOM 878 N N . SER A 1 116 ? -10.676 -3.490 11.633 1.00 89.94 116 SER A N 1
ATOM 879 C CA . SER A 1 116 ? -10.284 -3.957 12.961 1.00 89.94 116 SER A CA 1
ATOM 880 C C . SER A 1 116 ? -8.971 -3.303 13.411 1.00 89.94 116 SER A C 1
ATOM 882 O O . SER A 1 116 ? -8.350 -2.548 12.659 1.00 89.94 116 SER A O 1
ATOM 884 N N . CYS A 1 117 ? -8.472 -3.673 14.595 1.00 88.56 117 CYS A N 1
ATOM 885 C CA . CYS A 1 117 ? -7.172 -3.214 15.097 1.00 88.56 117 CYS A CA 1
ATOM 886 C C . CYS A 1 117 ? -6.009 -3.474 14.128 1.00 88.56 117 CYS A C 1
ATOM 888 O O . CYS A 1 117 ? -5.024 -2.744 14.139 1.00 88.56 117 CYS A O 1
ATOM 890 N N . LYS A 1 118 ? -6.133 -4.479 13.250 1.00 88.75 118 LYS A N 1
ATOM 891 C CA . LYS A 1 118 ? -5.098 -4.827 12.269 1.00 88.75 118 LYS A CA 1
ATOM 892 C C . LYS A 1 118 ? -4.887 -3.771 11.187 1.00 88.75 118 LYS A C 1
ATOM 894 O O . LYS A 1 118 ? -3.790 -3.710 10.652 1.00 88.75 118 LYS A O 1
ATOM 899 N N . VAL A 1 119 ? -5.895 -2.957 10.863 1.00 91.56 119 VAL A N 1
ATOM 900 C CA . VAL A 1 119 ? -5.776 -1.897 9.843 1.00 91.56 119 VAL A CA 1
ATOM 901 C C . VAL A 1 119 ? -5.691 -0.501 10.462 1.00 91.56 119 VAL A C 1
ATOM 903 O O . VAL A 1 119 ? -5.489 0.476 9.756 1.00 91.56 119 VAL A O 1
ATOM 906 N N . PHE A 1 120 ? -5.797 -0.380 11.787 1.00 91.19 120 PHE A N 1
ATOM 907 C CA . PHE A 1 120 ? -5.759 0.917 12.467 1.00 91.19 120 PHE A CA 1
ATOM 908 C C . PHE A 1 120 ? -4.418 1.645 12.314 1.00 91.19 120 PHE A C 1
ATOM 910 O O . PHE A 1 120 ? -4.369 2.872 12.278 1.00 91.19 120 PHE A O 1
ATOM 917 N N . TRP A 1 121 ? -3.316 0.907 12.153 1.00 92.56 121 TRP A N 1
ATOM 918 C CA . TRP A 1 121 ? -2.033 1.519 11.804 1.00 92.56 121 TRP A CA 1
ATOM 919 C C . TRP A 1 121 ? -2.117 2.312 10.493 1.00 92.56 121 TRP A C 1
ATOM 921 O O . TRP A 1 121 ? -1.445 3.329 10.385 1.00 92.56 121 TRP A O 1
ATOM 931 N N . LEU A 1 122 ? -2.954 1.894 9.532 1.00 93.12 122 LEU A N 1
ATOM 932 C CA . LEU A 1 122 ? -3.103 2.566 8.243 1.00 93.12 122 LEU A CA 1
ATOM 933 C C . LEU A 1 122 ? -3.723 3.952 8.426 1.00 93.12 122 LEU A C 1
ATOM 935 O O . LEU A 1 122 ? -3.230 4.896 7.826 1.00 93.12 122 LEU A O 1
ATOM 939 N N . LYS A 1 123 ? -4.720 4.091 9.313 1.00 91.50 123 LYS A N 1
ATOM 940 C CA . LYS A 1 123 ? -5.283 5.390 9.726 1.00 91.50 123 LYS A CA 1
ATOM 941 C C . LYS A 1 123 ? -4.181 6.318 10.244 1.00 91.50 123 LYS A C 1
ATOM 943 O O . LYS A 1 123 ? -3.981 7.399 9.699 1.00 91.50 123 LYS A O 1
ATOM 948 N N . ARG A 1 124 ? -3.389 5.857 11.218 1.00 91.69 124 ARG A N 1
ATOM 949 C CA . ARG A 1 124 ? -2.276 6.648 11.782 1.00 91.69 124 ARG A CA 1
ATOM 950 C C . ARG A 1 124 ? -1.215 6.987 10.734 1.00 91.69 124 ARG A C 1
ATOM 952 O O . ARG A 1 124 ? -0.753 8.117 10.656 1.00 91.69 124 ARG A O 1
ATOM 959 N N . TRP A 1 125 ? -0.858 6.018 9.894 1.00 93.06 125 TRP A N 1
ATOM 960 C CA . TRP A 1 125 ? 0.117 6.210 8.825 1.00 93.06 125 TRP A CA 1
ATOM 961 C C . TRP A 1 125 ? -0.351 7.268 7.826 1.00 93.06 125 TRP A C 1
ATOM 963 O O . TRP A 1 125 ? 0.450 8.117 7.446 1.00 93.06 125 TRP A O 1
ATOM 973 N N . THR A 1 126 ? -1.637 7.274 7.454 1.00 90.69 126 THR A N 1
ATOM 974 C CA . THR A 1 126 ? -2.211 8.289 6.553 1.00 90.69 126 THR A CA 1
ATOM 975 C C . THR A 1 126 ? -2.214 9.697 7.141 1.00 90.69 126 THR A C 1
ATOM 977 O O . THR A 1 126 ? -2.164 10.655 6.381 1.00 90.69 126 THR A O 1
ATOM 980 N N . GLU A 1 127 ? -2.235 9.830 8.469 1.00 90.00 127 GLU A N 1
ATOM 981 C CA . GLU A 1 127 ? -2.163 11.124 9.159 1.00 90.00 127 GLU A CA 1
ATOM 982 C C . GLU A 1 127 ? -0.726 11.666 9.235 1.00 90.00 127 GLU A C 1
ATOM 984 O O . GLU A 1 127 ? -0.527 12.877 9.250 1.00 90.00 127 GLU A O 1
ATOM 989 N N . SER A 1 128 ? 0.283 10.786 9.270 1.00 92.06 128 SER A N 1
ATOM 990 C CA . SER A 1 128 ? 1.695 11.175 9.402 1.00 92.06 128 SER A CA 1
ATOM 991 C C . SER A 1 128 ? 2.474 11.229 8.083 1.00 92.06 128 SER A C 1
ATOM 993 O O . SER A 1 128 ? 3.548 11.823 8.024 1.00 92.06 128 SER A O 1
ATOM 995 N N . THR A 1 129 ? 2.000 10.543 7.042 1.00 93.00 129 THR A N 1
ATOM 996 C CA . THR A 1 129 ? 2.722 10.388 5.770 1.00 93.00 129 THR A CA 1
ATOM 997 C C . THR A 1 129 ? 2.413 11.514 4.781 1.00 93.00 129 THR A C 1
ATOM 999 O O . THR A 1 129 ? 1.327 12.083 4.784 1.00 93.00 129 THR A O 1
ATOM 1002 N N . SER A 1 130 ? 3.343 11.796 3.866 1.00 93.25 130 SER A N 1
ATOM 1003 C CA . SER A 1 130 ? 3.112 12.679 2.709 1.00 93.25 130 SER A CA 1
ATOM 1004 C C . SER A 1 130 ? 2.532 11.942 1.491 1.00 93.25 130 SER A C 1
ATOM 1006 O O . SER A 1 130 ? 2.245 12.558 0.460 1.00 93.25 130 SER A O 1
ATOM 1008 N N . VAL A 1 131 ? 2.350 10.619 1.587 1.00 94.50 131 VAL A N 1
ATOM 1009 C CA . VAL A 1 131 ? 1.764 9.794 0.525 1.00 94.50 131 VAL A CA 1
ATOM 1010 C C . VAL A 1 131 ? 0.286 10.131 0.339 1.00 94.50 131 VAL A C 1
ATOM 1012 O O . VAL 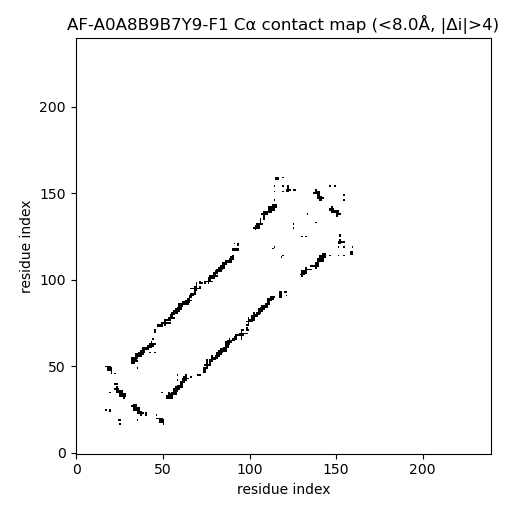A 1 131 ? -0.528 10.000 1.248 1.00 94.50 131 VAL A O 1
ATOM 1015 N N . SER A 1 132 ? -0.093 10.497 -0.884 1.00 92.56 132 SER A N 1
ATOM 1016 C CA . SER A 1 132 ? -1.487 10.777 -1.224 1.00 92.56 132 SER A CA 1
ATOM 1017 C C . SER A 1 132 ? -2.265 9.481 -1.466 1.00 92.56 132 SER A C 1
ATOM 1019 O O . SER A 1 132 ? -1.957 8.753 -2.413 1.00 92.56 132 SER A O 1
ATOM 1021 N N . ILE A 1 133 ? -3.283 9.221 -0.635 1.00 90.00 133 ILE A N 1
ATOM 1022 C CA . ILE A 1 133 ? -4.159 8.036 -0.733 1.00 90.00 133 ILE A CA 1
ATOM 1023 C C . ILE A 1 133 ? -5.551 8.301 -1.336 1.00 90.00 133 ILE A C 1
ATOM 1025 O O . ILE A 1 133 ? -6.256 7.365 -1.704 1.00 90.00 133 ILE A O 1
ATOM 1029 N N . THR A 1 134 ? -5.970 9.565 -1.445 1.00 75.38 134 THR A N 1
ATOM 1030 C CA . THR A 1 134 ? -7.364 9.945 -1.750 1.00 75.38 134 THR A CA 1
ATOM 1031 C C . THR A 1 134 ? -7.634 10.289 -3.215 1.00 75.38 134 THR A C 1
ATOM 1033 O O . THR A 1 134 ? -8.792 10.451 -3.592 1.00 75.38 134 THR A O 1
ATOM 1036 N N . LYS A 1 135 ? -6.610 10.368 -4.081 1.00 70.00 135 LYS A N 1
ATOM 1037 C CA . LYS A 1 135 ? -6.781 10.799 -5.487 1.00 70.00 135 LYS A CA 1
ATOM 1038 C C . LYS A 1 135 ? -7.717 9.927 -6.334 1.00 70.00 135 LYS A C 1
ATOM 1040 O O . LYS A 1 135 ? -8.129 10.375 -7.396 1.00 70.00 135 LYS A O 1
ATOM 1045 N N . GLY A 1 136 ? -8.017 8.703 -5.905 1.00 61.31 136 GLY A N 1
ATOM 1046 C CA . GLY A 1 136 ? -8.925 7.784 -6.601 1.00 61.31 136 GLY A CA 1
ATOM 1047 C C . GLY A 1 136 ? -10.260 7.542 -5.891 1.00 61.31 136 GLY A C 1
ATOM 1048 O O . GLY A 1 136 ? -11.048 6.734 -6.365 1.00 61.31 136 GLY A O 1
ATOM 1049 N N . GLY A 1 137 ? -10.516 8.215 -4.764 1.00 79.69 137 GLY A N 1
ATOM 1050 C CA . GLY A 1 137 ? -11.702 8.004 -3.932 1.00 79.69 137 GLY A CA 1
ATOM 1051 C C . GLY A 1 137 ? -11.371 7.618 -2.489 1.00 79.69 137 GLY A C 1
ATOM 1052 O O . GLY A 1 137 ? -10.219 7.365 -2.130 1.00 79.69 137 GLY A O 1
ATOM 1053 N N . ALA A 1 138 ? -12.403 7.594 -1.645 1.00 88.75 138 ALA A N 1
ATOM 1054 C CA . ALA A 1 138 ? -12.274 7.209 -0.245 1.00 88.75 138 ALA A CA 1
ATOM 1055 C C . ALA A 1 138 ? -12.092 5.690 -0.103 1.00 88.75 138 ALA A C 1
ATOM 1057 O O . ALA A 1 138 ? -12.756 4.895 -0.768 1.00 88.75 138 ALA A O 1
ATOM 1058 N N . THR A 1 139 ? -11.208 5.276 0.804 1.00 93.38 139 THR A N 1
ATOM 1059 C CA . THR A 1 139 ? -11.042 3.861 1.156 1.00 93.38 139 THR A CA 1
ATOM 1060 C C . THR A 1 139 ? -12.022 3.515 2.268 1.00 93.38 139 THR A C 1
ATOM 1062 O O . THR A 1 139 ? -11.855 3.987 3.391 1.00 93.38 139 THR A O 1
ATOM 1065 N N . LEU A 1 140 ? -13.056 2.734 1.950 1.00 95.44 140 LEU A N 1
ATOM 1066 C CA . LEU A 1 140 ? -14.174 2.452 2.852 1.00 95.44 140 LEU A CA 1
ATOM 1067 C C . LEU A 1 140 ? -14.043 1.087 3.535 1.00 95.44 140 LEU A C 1
ATOM 1069 O O . LEU A 1 140 ? -13.556 0.118 2.958 1.00 95.44 140 LEU A O 1
ATOM 1073 N N . CYS A 1 141 ? -14.547 1.005 4.759 1.00 96.50 141 CYS A N 1
ATOM 1074 C CA . CYS A 1 141 ? -14.675 -0.227 5.521 1.00 96.50 141 CYS A CA 1
ATOM 1075 C C . CYS A 1 141 ? -15.903 -1.028 5.062 1.00 96.50 141 CYS A C 1
ATOM 1077 O O . CYS A 1 141 ? -17.001 -0.479 4.954 1.00 96.50 141 CYS A O 1
ATOM 1079 N N . VAL A 1 142 ? -15.771 -2.343 4.874 1.00 97.38 142 VAL A N 1
ATOM 1080 C CA . VAL A 1 142 ? -16.925 -3.249 4.668 1.00 97.38 142 VAL A CA 1
ATOM 1081 C C . VAL A 1 142 ? -17.319 -3.986 5.947 1.00 97.38 142 VAL A C 1
ATOM 1083 O O . VAL A 1 142 ? -18.471 -4.387 6.112 1.00 97.38 142 VAL A O 1
ATOM 1086 N N . ALA A 1 143 ? -16.365 -4.136 6.864 1.00 95.19 143 ALA A N 1
ATOM 1087 C CA . ALA A 1 143 ? -16.523 -4.761 8.168 1.00 95.19 143 ALA A CA 1
ATOM 1088 C C . ALA A 1 143 ? -15.666 -4.016 9.211 1.00 95.19 143 ALA A C 1
ATOM 1090 O O . ALA A 1 143 ? -14.744 -3.302 8.819 1.00 95.19 143 ALA A O 1
ATOM 1091 N N . PRO A 1 144 ? -15.924 -4.174 10.523 1.00 94.00 144 PRO A N 1
ATOM 1092 C CA . PRO A 1 144 ? -17.125 -4.775 11.112 1.00 94.00 144 PRO A CA 1
ATOM 1093 C C . PRO A 1 144 ? -18.382 -3.947 10.796 1.00 94.00 144 PRO A C 1
ATOM 1095 O O . PRO A 1 144 ? -18.272 -2.784 10.423 1.00 94.00 144 PRO A O 1
ATOM 1098 N N . GLY A 1 145 ? -19.581 -4.518 10.974 1.00 94.69 145 GLY A N 1
ATOM 1099 C CA . GLY A 1 145 ? -20.850 -3.864 10.605 1.00 94.69 145 GLY A CA 1
ATOM 1100 C C . GLY A 1 145 ? -21.013 -2.434 11.143 1.00 94.69 145 GLY A C 1
ATOM 1101 O O . GLY A 1 145 ? -21.465 -1.560 10.415 1.00 94.69 145 GLY A O 1
ATOM 1102 N N . ARG A 1 146 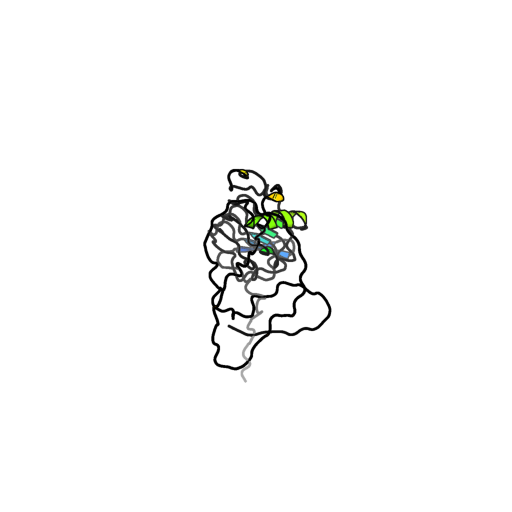? -20.533 -2.162 12.366 1.00 92.12 146 ARG A N 1
ATOM 1103 C CA . ARG A 1 146 ? -20.537 -0.823 12.993 1.00 92.12 146 ARG A CA 1
ATOM 1104 C C . ARG A 1 146 ? -19.690 0.243 12.280 1.00 92.12 146 ARG A C 1
ATOM 1106 O O . ARG A 1 146 ? -19.889 1.425 12.521 1.00 92.12 146 ARG A O 1
ATOM 1113 N N . LEU A 1 147 ? -18.722 -0.166 11.460 1.00 93.88 147 LEU A N 1
ATOM 1114 C CA . LEU A 1 147 ? -17.863 0.730 10.680 1.00 93.88 147 LEU A CA 1
ATOM 1115 C C . LEU A 1 147 ? -18.149 0.630 9.177 1.00 93.88 147 LEU A C 1
ATOM 1117 O O . LEU A 1 147 ? -17.485 1.303 8.399 1.00 93.88 147 LEU A O 1
ATOM 1121 N N . LYS A 1 148 ? -19.115 -0.191 8.744 1.00 95.75 148 LYS A N 1
ATOM 1122 C CA . LYS A 1 148 ? -19.424 -0.375 7.323 1.00 95.75 148 LYS A CA 1
ATOM 1123 C C . LYS A 1 148 ? -19.757 0.972 6.664 1.00 95.75 148 LYS A C 1
ATOM 1125 O O . LYS A 1 148 ? -20.593 1.716 7.161 1.00 95.75 148 LYS A O 1
ATOM 1130 N N . GLY A 1 149 ? -19.099 1.270 5.545 1.00 95.31 149 GLY A N 1
ATOM 1131 C CA . GLY A 1 149 ? -19.245 2.515 4.788 1.00 95.31 149 GLY A CA 1
ATOM 1132 C C . GLY A 1 149 ? -18.444 3.705 5.327 1.00 95.31 149 GLY A C 1
ATOM 1133 O O . GLY A 1 149 ? -18.368 4.722 4.647 1.00 95.31 149 GLY A O 1
ATOM 1134 N N . ARG A 1 150 ? -17.814 3.599 6.504 1.00 94.31 150 ARG A N 1
ATOM 1135 C CA . ARG A 1 150 ? -16.922 4.642 7.033 1.00 94.31 150 ARG A CA 1
ATOM 1136 C C . ARG A 1 150 ? -15.560 4.583 6.340 1.00 94.31 150 ARG A C 1
ATOM 1138 O O . ARG A 1 150 ? -15.092 3.496 6.001 1.00 94.31 150 ARG A O 1
ATOM 1145 N N . ALA A 1 151 ? -14.915 5.732 6.142 1.00 94.00 151 ALA A N 1
ATOM 1146 C CA . ALA A 1 151 ? -13.561 5.776 5.605 1.00 94.00 151 ALA A CA 1
ATOM 1147 C C . ALA A 1 151 ? -12.534 5.266 6.629 1.00 94.00 151 ALA A C 1
ATOM 1149 O O . ALA A 1 151 ? -12.675 5.484 7.832 1.00 94.00 151 ALA A O 1
ATOM 1150 N N . VAL A 1 152 ? -11.470 4.618 6.149 1.00 92.94 152 VAL A N 1
ATOM 1151 C CA . VAL A 1 152 ? -10.371 4.130 6.999 1.00 92.94 152 VA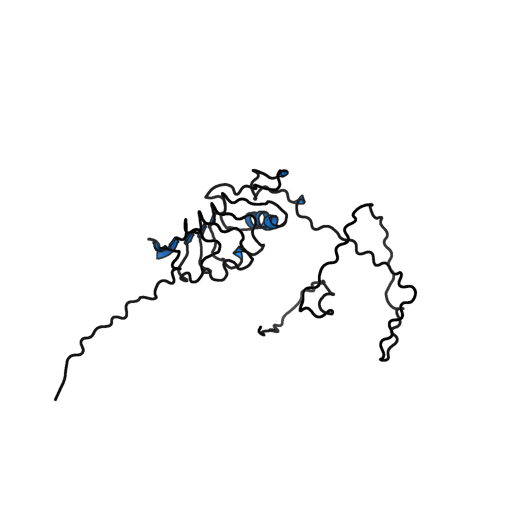L A CA 1
ATOM 1152 C C . VAL A 1 152 ? -9.689 5.274 7.759 1.00 92.94 152 VAL A C 1
ATOM 1154 O O . VAL A 1 152 ? -9.284 5.088 8.903 1.00 92.94 152 VAL A O 1
ATOM 1157 N N . THR A 1 153 ? -9.609 6.461 7.157 1.00 90.75 153 THR A N 1
ATOM 1158 C CA . THR A 1 153 ? -9.061 7.677 7.784 1.00 90.75 153 THR A CA 1
ATOM 1159 C C . THR A 1 153 ? -9.887 8.161 8.974 1.00 90.75 153 THR A C 1
ATOM 1161 O O . THR A 1 153 ? -9.355 8.830 9.850 1.00 90.75 153 THR A O 1
ATOM 1164 N N . ASP A 1 154 ? -11.161 7.769 9.051 1.00 90.81 154 ASP A N 1
ATOM 1165 C CA . ASP A 1 154 ? -12.121 8.298 10.024 1.00 90.81 154 ASP A CA 1
ATOM 1166 C C . ASP A 1 154 ? -12.425 7.276 11.140 1.00 90.81 154 ASP A C 1
ATOM 1168 O O . ASP A 1 154 ? -13.409 7.400 11.879 1.00 90.81 154 ASP A O 1
ATOM 1172 N N . ILE A 1 155 ? -11.617 6.213 11.256 1.00 90.31 155 ILE A N 1
ATOM 1173 C CA . ILE A 1 155 ? -11.767 5.193 12.304 1.00 90.31 155 ILE A CA 1
ATOM 1174 C C . ILE A 1 155 ? -11.426 5.811 13.678 1.00 90.31 155 ILE A C 1
ATOM 1176 O O . ILE A 1 155 ? -10.322 6.328 13.853 1.00 90.31 155 ILE A O 1
ATOM 1180 N N . PRO A 1 156 ? -12.319 5.711 14.685 1.00 87.25 156 PRO A N 1
ATOM 1181 C CA . PRO A 1 156 ? -12.064 6.248 16.022 1.00 87.25 156 PRO A CA 1
ATOM 1182 C C . PRO A 1 156 ? -10.880 5.590 16.746 1.00 87.25 156 PRO A C 1
ATOM 1184 O O . PRO A 1 156 ? -10.730 4.367 16.726 1.00 87.25 156 PRO A O 1
ATOM 1187 N N . GLU A 1 157 ? -10.099 6.402 17.466 1.00 78.50 157 GLU A N 1
ATOM 1188 C CA . GLU A 1 157 ? -8.859 6.008 18.161 1.00 78.50 157 GLU A CA 1
ATOM 1189 C C . GLU A 1 157 ? -9.055 4.879 19.194 1.00 78.50 157 GLU A C 1
ATOM 1191 O O . GLU A 1 157 ? -8.267 3.940 19.294 1.00 78.50 157 GLU A O 1
ATOM 1196 N N . HIS A 1 158 ? -10.156 4.934 19.945 1.00 72.81 158 HIS A N 1
ATOM 1197 C CA . HIS A 1 158 ? -10.421 4.064 21.095 1.00 72.81 158 HIS A CA 1
ATOM 1198 C C . HIS A 1 158 ? -10.721 2.599 20.732 1.00 72.81 158 HIS A C 1
ATOM 1200 O O . HIS A 1 158 ? -10.861 1.761 21.620 1.00 72.81 158 HIS A O 1
ATOM 1206 N N . HIS A 1 159 ? -10.824 2.252 19.447 1.00 70.56 159 HIS A N 1
ATOM 1207 C CA . HIS A 1 159 ? -11.129 0.883 19.032 1.00 70.56 159 HIS A CA 1
ATOM 1208 C C . HIS A 1 159 ? -9.935 -0.078 19.083 1.00 70.56 159 HIS A C 1
ATOM 1210 O O . HIS A 1 159 ? -10.144 -1.278 18.903 1.00 70.56 159 HIS A O 1
ATOM 1216 N N . CYS A 1 160 ? -8.711 0.417 19.304 1.00 77.75 160 CYS A N 1
ATOM 1217 C CA . CYS A 1 160 ? -7.486 -0.365 19.097 1.00 77.75 160 CYS A CA 1
ATOM 1218 C C . CYS A 1 160 ? -6.506 -0.322 20.279 1.00 77.75 160 CYS A C 1
ATOM 1220 O O . CYS A 1 160 ? -5.295 -0.408 20.088 1.00 77.75 160 CYS A O 1
ATOM 1222 N N . VAL A 1 161 ? -7.029 -0.204 21.500 1.00 74.44 161 VAL A N 1
ATOM 1223 C CA . VAL A 1 161 ? -6.234 -0.275 22.734 1.00 74.44 161 VAL A CA 1
ATOM 1224 C C . VAL A 1 161 ? -5.970 -1.743 23.083 1.00 74.44 161 VAL A C 1
ATOM 1226 O O . VAL A 1 161 ? -6.888 -2.566 23.060 1.00 74.44 161 VAL A O 1
ATOM 1229 N N . ALA A 1 162 ? -4.715 -2.089 23.379 1.00 71.81 162 ALA A N 1
ATOM 1230 C CA . ALA A 1 162 ? -4.371 -3.431 23.843 1.00 71.81 162 ALA A CA 1
ATOM 1231 C C . ALA A 1 162 ? -5.053 -3.708 25.197 1.00 71.81 162 ALA A C 1
ATOM 1233 O O . ALA A 1 162 ? -5.062 -2.822 26.054 1.00 71.81 162 ALA A O 1
ATOM 1234 N N . PRO A 1 163 ? -5.621 -4.907 25.419 1.00 66.06 163 PRO A N 1
ATOM 1235 C CA . PRO A 1 163 ? -6.196 -5.237 26.714 1.00 66.06 163 PRO A CA 1
ATOM 1236 C C . PRO A 1 163 ? -5.101 -5.229 27.787 1.00 66.06 163 PRO A C 1
ATOM 1238 O O . PRO A 1 163 ? -4.055 -5.860 27.625 1.00 66.06 163 PRO A O 1
ATOM 1241 N N . SER A 1 164 ? -5.352 -4.532 28.892 1.00 71.69 164 SER A N 1
ATOM 1242 C CA . SER A 1 164 ? -4.492 -4.566 30.073 1.00 71.69 164 SER A CA 1
ATOM 1243 C C . SER A 1 164 ? -4.636 -5.930 30.750 1.00 71.69 164 SER A C 1
ATOM 1245 O O . SER A 1 164 ? -5.674 -6.220 31.342 1.00 71.69 164 SER A O 1
ATOM 1247 N N . VAL A 1 165 ? -3.617 -6.784 3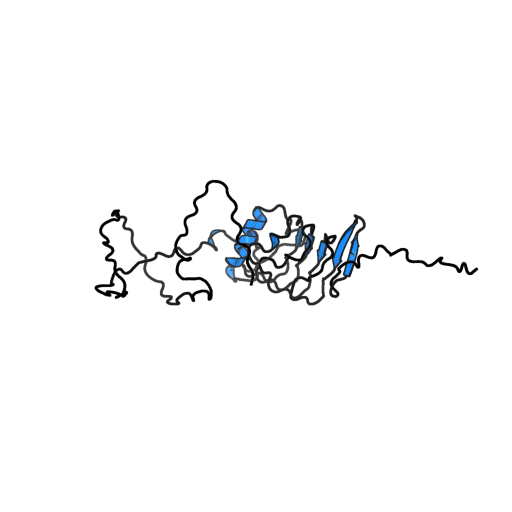0.652 1.00 73.62 165 VAL A N 1
ATOM 1248 C CA . VAL A 1 165 ? -3.586 -8.072 31.361 1.00 73.62 165 VAL A CA 1
ATOM 1249 C C . VAL A 1 165 ? -2.862 -7.880 32.689 1.00 73.62 165 VAL A C 1
ATOM 1251 O O . VAL A 1 165 ? -1.690 -7.511 32.708 1.00 73.62 165 VAL A O 1
ATOM 1254 N N . GLN A 1 166 ? -3.556 -8.143 33.795 1.00 68.44 166 GLN A N 1
ATOM 1255 C CA . GLN A 1 166 ? -2.948 -8.233 35.121 1.00 68.44 166 GLN A CA 1
ATOM 1256 C C . GLN A 1 166 ? -2.487 -9.675 35.344 1.00 68.44 166 GLN A C 1
ATOM 1258 O O . GLN A 1 166 ? -3.307 -10.591 35.403 1.00 68.44 166 GLN A O 1
ATOM 1263 N N . LEU A 1 167 ? -1.175 -9.891 35.433 1.00 61.06 167 LEU A N 1
ATOM 1264 C CA . LEU A 1 167 ? -0.616 -11.195 35.783 1.00 61.06 167 LEU A CA 1
ATOM 1265 C C . LEU A 1 167 ? -0.708 -11.373 37.300 1.00 61.06 167 LEU A C 1
ATOM 1267 O O . LEU A 1 167 ? 0.084 -10.805 38.047 1.00 61.06 167 LEU A O 1
ATOM 1271 N N . THR A 1 168 ? -1.674 -12.164 37.759 1.00 54.53 168 THR A N 1
ATOM 1272 C CA . THR A 1 168 ? -1.705 -12.657 39.138 1.00 54.53 168 THR A CA 1
ATOM 1273 C C . THR A 1 168 ? -0.848 -13.913 39.224 1.00 54.53 168 THR A C 1
ATOM 1275 O O . THR A 1 168 ? -1.197 -14.962 38.684 1.00 54.53 168 THR A O 1
ATOM 1278 N N . TYR A 1 169 ? 0.300 -13.812 39.890 1.00 61.62 169 TYR A N 1
ATOM 1279 C CA . TYR A 1 169 ? 1.059 -14.992 40.282 1.00 61.62 169 TYR A CA 1
ATOM 1280 C C . TYR A 1 169 ? 0.374 -15.589 41.513 1.00 61.62 169 TYR A C 1
ATOM 1282 O O . TYR A 1 169 ? 0.408 -14.999 42.591 1.00 61.62 169 TYR A O 1
ATOM 1290 N N . LEU A 1 170 ? -0.286 -16.737 41.359 1.00 58.84 170 LEU A N 1
ATOM 1291 C CA . LEU A 1 170 ? -0.710 -17.529 42.509 1.00 58.84 170 LEU A CA 1
ATOM 1292 C C . LEU A 1 170 ? 0.549 -18.153 43.117 1.00 58.84 170 LEU A C 1
ATOM 1294 O O . LEU A 1 170 ? 0.991 -19.218 42.694 1.00 58.84 170 LEU A O 1
ATOM 1298 N N . SER A 1 171 ? 1.141 -17.490 44.110 1.00 54.16 171 SER A N 1
ATOM 1299 C CA . SER A 1 171 ? 2.133 -18.100 44.995 1.00 54.16 171 SER A CA 1
ATOM 1300 C C . SER A 1 171 ? 1.429 -19.074 45.943 1.00 54.16 171 SER A C 1
ATOM 1302 O O . SER A 1 171 ? 1.308 -18.810 47.130 1.00 54.16 171 SER A O 1
ATOM 1304 N N . ASN A 1 172 ? 0.919 -20.176 45.396 1.00 51.50 172 ASN A N 1
ATOM 1305 C CA . ASN A 1 172 ? 0.515 -21.366 46.142 1.00 51.50 172 ASN A CA 1
ATOM 1306 C C . ASN A 1 172 ? 1.210 -22.579 45.510 1.00 51.50 172 ASN A C 1
ATOM 1308 O O . ASN A 1 172 ? 0.577 -23.511 45.024 1.00 51.50 172 ASN A O 1
ATOM 1312 N N . LEU A 1 173 ? 2.542 -22.535 45.492 1.00 55.59 173 LEU A N 1
ATOM 1313 C CA . LEU A 1 173 ? 3.343 -23.748 45.597 1.00 55.59 173 LEU A CA 1
ATOM 1314 C C . LEU A 1 173 ? 3.756 -23.846 47.063 1.00 55.59 173 LEU A C 1
ATOM 1316 O O . LEU A 1 173 ? 4.869 -23.488 47.438 1.00 55.59 173 LEU A O 1
ATOM 1320 N N . ASP A 1 174 ? 2.822 -24.286 47.896 1.00 48.66 174 ASP A N 1
ATOM 1321 C CA . ASP A 1 174 ? 3.196 -24.879 49.169 1.00 48.66 174 ASP A CA 1
ATOM 1322 C C . ASP A 1 174 ? 3.908 -26.203 48.811 1.00 48.66 174 ASP A C 1
ATOM 1324 O O . ASP A 1 174 ? 3.300 -27.134 48.283 1.00 48.66 174 ASP A O 1
ATOM 1328 N N . ASN A 1 175 ? 5.236 -26.220 48.949 1.00 52.72 175 ASN A N 1
ATOM 1329 C CA . ASN A 1 175 ? 6.125 -27.385 48.849 1.00 52.72 175 ASN A CA 1
ATOM 1330 C C . ASN A 1 175 ? 6.147 -28.237 47.557 1.00 52.72 175 ASN A C 1
ATOM 1332 O O . ASN A 1 175 ? 6.098 -29.465 47.628 1.00 52.72 175 ASN A O 1
ATOM 1336 N N . SER A 1 176 ? 6.407 -27.656 46.381 1.00 47.22 176 SER A N 1
ATOM 1337 C CA . SER A 1 176 ? 7.127 -28.429 45.340 1.00 47.22 176 SER A CA 1
ATOM 1338 C C . SER A 1 176 ? 8.605 -28.065 45.345 1.00 47.22 176 SER A C 1
ATOM 1340 O O . SER A 1 176 ? 9.067 -27.153 44.666 1.00 47.22 176 SER A O 1
ATOM 1342 N N . VAL A 1 177 ? 9.346 -28.820 46.153 1.00 42.88 177 VAL A N 1
ATOM 1343 C CA . VAL A 1 177 ? 10.789 -28.988 46.003 1.00 42.88 177 VAL A CA 1
ATOM 1344 C C . VAL A 1 177 ? 11.019 -29.626 44.630 1.00 42.88 177 VAL A C 1
ATOM 1346 O O . VAL A 1 177 ? 10.694 -30.794 44.428 1.00 42.88 177 VAL A O 1
ATOM 1349 N N . MET A 1 178 ? 11.545 -28.866 43.671 1.00 38.75 178 MET A N 1
ATOM 1350 C CA . MET A 1 178 ? 12.188 -29.458 42.500 1.00 38.75 178 MET A CA 1
ATOM 1351 C C . MET A 1 178 ? 13.588 -29.884 42.934 1.00 38.75 178 MET A C 1
ATOM 1353 O O . MET A 1 178 ? 14.414 -29.041 43.280 1.00 38.75 178 MET A O 1
ATOM 1357 N N . TYR A 1 179 ? 13.835 -31.192 42.963 1.00 32.03 179 TYR A N 1
ATOM 1358 C CA . TYR A 1 179 ? 15.189 -31.720 43.057 1.00 32.03 179 TYR A CA 1
ATOM 1359 C C . TYR A 1 179 ? 15.863 -31.513 41.700 1.00 32.03 179 TYR A C 1
ATOM 1361 O O . TYR A 1 179 ? 15.477 -32.152 40.723 1.00 32.03 179 TYR A O 1
ATOM 1369 N N . ASP A 1 180 ? 16.848 -30.620 41.648 1.00 33.78 180 ASP A N 1
ATOM 1370 C CA . ASP A 1 180 ? 17.905 -30.686 40.644 1.00 33.78 180 ASP A CA 1
ATOM 1371 C C . ASP A 1 180 ? 19.135 -31.286 41.330 1.00 33.78 180 ASP A C 1
ATOM 1373 O O . ASP A 1 180 ? 19.595 -30.789 42.366 1.00 33.78 180 ASP A O 1
ATOM 1377 N N . ASP A 1 181 ? 19.606 -32.411 40.800 1.00 42.22 181 ASP A N 1
ATOM 1378 C CA . ASP A 1 181 ? 20.814 -33.101 41.245 1.00 42.22 181 ASP A CA 1
ATOM 1379 C C . ASP A 1 181 ? 22.034 -32.312 40.764 1.00 42.22 181 ASP A C 1
ATOM 1381 O O . ASP A 1 181 ? 22.700 -32.672 39.800 1.00 42.22 181 ASP A O 1
ATOM 1385 N N . SER A 1 182 ? 22.262 -31.142 41.361 1.00 43.06 182 SER A N 1
ATOM 1386 C CA . SER A 1 182 ? 23.560 -30.461 41.398 1.00 43.06 182 SER A CA 1
ATOM 1387 C C . SER A 1 182 ? 23.471 -29.182 42.238 1.00 43.06 182 SER A C 1
ATOM 1389 O O . SER A 1 182 ? 23.182 -28.093 41.762 1.00 43.06 182 SER A O 1
ATOM 1391 N N . SER A 1 183 ? 23.758 -29.338 43.534 1.00 41.91 183 SER A N 1
ATOM 1392 C CA . SER A 1 183 ? 24.420 -28.352 44.408 1.00 41.91 183 SER A CA 1
ATOM 1393 C C . SER A 1 183 ? 24.100 -26.853 44.214 1.00 41.91 183 SER A C 1
ATOM 1395 O O . SER A 1 183 ? 24.749 -26.175 43.420 1.00 41.91 183 SER A O 1
ATOM 1397 N N . GLY A 1 184 ? 23.248 -26.287 45.082 1.00 36.72 184 GLY A N 1
ATOM 1398 C CA . GLY A 1 184 ? 23.255 -24.840 45.361 1.00 36.72 184 GLY A CA 1
ATOM 1399 C C . GLY A 1 184 ? 21.943 -24.266 45.899 1.00 36.72 184 GLY A C 1
ATOM 1400 O O . GLY A 1 184 ? 21.061 -23.891 45.139 1.00 36.72 184 GLY A O 1
ATOM 1401 N N . LYS A 1 185 ? 21.823 -24.144 47.226 1.00 31.83 185 LYS A N 1
ATOM 1402 C CA . LYS A 1 185 ? 20.712 -23.475 47.926 1.00 31.83 185 LYS A CA 1
ATOM 1403 C C . LYS A 1 185 ? 20.716 -21.970 47.608 1.00 31.83 185 LYS A C 1
ATOM 1405 O O . LYS A 1 185 ? 21.669 -21.289 47.978 1.00 31.83 185 LYS A O 1
ATOM 1410 N N . LEU A 1 186 ? 19.667 -21.444 46.972 1.00 36.25 186 LEU A N 1
ATOM 1411 C CA . LEU A 1 186 ? 19.456 -19.997 46.834 1.00 36.25 186 LEU A CA 1
ATOM 1412 C C . LEU A 1 186 ? 18.432 -19.522 47.869 1.00 36.25 186 LEU A C 1
ATOM 1414 O O . LEU A 1 186 ? 17.282 -19.955 47.876 1.00 36.25 186 LEU A O 1
ATOM 1418 N N . ASP A 1 187 ? 18.895 -18.659 48.768 1.00 34.34 187 ASP A N 1
ATOM 1419 C CA . ASP A 1 187 ? 18.122 -18.046 49.843 1.00 34.34 187 ASP A CA 1
ATOM 1420 C C . ASP A 1 187 ? 17.341 -16.830 49.311 1.00 34.34 187 ASP A C 1
ATOM 1422 O O . ASP A 1 187 ? 17.911 -15.951 48.663 1.00 34.34 187 ASP A O 1
ATOM 1426 N N . TYR A 1 188 ? 16.029 -16.780 49.548 1.00 38.12 188 TYR A N 1
ATOM 1427 C CA . TYR A 1 188 ? 15.114 -15.812 48.920 1.00 38.12 188 TYR A CA 1
ATOM 1428 C C . TYR A 1 188 ? 14.905 -14.525 49.741 1.00 38.12 188 TYR A C 1
ATOM 1430 O O . TYR A 1 188 ? 14.010 -13.731 49.456 1.00 38.12 188 TYR A O 1
ATOM 1438 N N . GLN A 1 189 ? 15.721 -14.283 50.766 1.00 34.66 189 GLN A N 1
ATOM 1439 C CA . GLN A 1 189 ? 15.518 -13.194 51.731 1.00 34.66 189 GLN A CA 1
ATOM 1440 C C . GLN A 1 189 ? 16.047 -11.806 51.314 1.00 34.66 189 GLN A C 1
ATOM 1442 O O . GLN A 1 189 ? 16.292 -10.959 52.168 1.00 34.66 189 GLN A O 1
ATOM 1447 N N . SER A 1 190 ? 16.189 -11.500 50.021 1.00 35.56 190 SER A N 1
ATOM 1448 C CA . SER A 1 190 ? 16.682 -10.176 49.593 1.00 35.56 190 SER A CA 1
ATOM 1449 C C . SER A 1 190 ? 15.966 -9.587 48.375 1.00 35.56 190 SER A C 1
ATOM 1451 O O . SER A 1 190 ? 16.576 -9.346 47.339 1.00 35.56 190 SER A O 1
ATOM 1453 N N . LEU A 1 191 ? 14.676 -9.257 48.516 1.00 32.59 191 LEU A N 1
ATOM 1454 C CA . LEU A 1 191 ? 14.032 -8.232 47.680 1.00 32.59 191 LEU A CA 1
ATOM 1455 C C . LEU A 1 191 ? 13.112 -7.318 48.519 1.00 32.59 191 LEU A C 1
ATOM 1457 O O . LEU A 1 191 ? 12.416 -7.813 49.407 1.00 32.59 191 LEU A O 1
ATOM 1461 N N . PRO A 1 192 ? 13.107 -5.990 48.269 1.00 30.30 192 PRO A N 1
ATOM 1462 C CA . PRO A 1 192 ? 12.389 -5.028 49.095 1.00 30.30 192 PRO A CA 1
ATOM 1463 C C . PRO A 1 192 ? 10.877 -5.109 48.872 1.00 30.30 192 PRO A C 1
ATOM 1465 O O . PRO A 1 192 ? 10.398 -5.101 47.738 1.00 30.30 192 PRO A O 1
ATOM 1468 N N . GLN A 1 193 ? 10.130 -5.138 49.975 1.00 39.88 193 GLN A N 1
ATOM 1469 C CA . GLN A 1 193 ? 8.686 -4.939 49.994 1.00 39.88 193 GLN A CA 1
ATOM 1470 C C . GLN A 1 193 ? 8.364 -3.480 49.651 1.00 39.88 193 GLN A C 1
ATOM 1472 O O . GLN A 1 193 ? 8.876 -2.562 50.293 1.00 39.88 193 GLN A O 1
ATOM 1477 N N . SER A 1 194 ? 7.449 -3.254 48.711 1.00 30.92 194 SER A N 1
ATOM 1478 C CA . SER A 1 194 ? 6.617 -2.055 48.755 1.00 30.92 194 SER A CA 1
ATOM 1479 C C . SER A 1 194 ? 5.159 -2.383 48.404 1.00 30.92 194 SER A C 1
ATOM 1481 O O . SER A 1 194 ? 4.910 -3.209 47.522 1.00 30.92 194 SER A O 1
ATOM 1483 N N . PRO A 1 195 ? 4.190 -1.799 49.136 1.00 41.66 195 PRO A N 1
ATOM 1484 C CA . PRO A 1 195 ? 2.784 -2.173 49.078 1.00 41.66 195 PRO A CA 1
ATOM 1485 C C . PRO A 1 195 ? 2.008 -1.254 48.124 1.00 41.66 195 PRO A C 1
ATOM 1487 O O . PRO A 1 195 ? 2.314 -0.070 47.996 1.00 41.66 195 PRO A O 1
ATOM 1490 N N . GLY A 1 196 ? 0.969 -1.779 47.478 1.00 31.17 196 GLY A N 1
ATOM 1491 C CA . GLY A 1 196 ? 0.099 -0.980 46.616 1.00 31.17 196 GLY A CA 1
ATOM 1492 C C . GLY A 1 196 ? -1.099 -1.771 46.112 1.00 31.17 196 GLY A C 1
ATOM 1493 O O . GLY A 1 196 ? -1.067 -2.344 45.031 1.00 31.17 196 GLY A O 1
ATOM 1494 N N . SER A 1 197 ? -2.138 -1.819 46.936 1.00 31.33 197 SER A N 1
ATOM 1495 C CA . SER A 1 197 ? -3.496 -2.282 46.641 1.00 31.33 197 SER A CA 1
ATOM 1496 C C . SER A 1 197 ? -4.153 -1.503 45.495 1.00 31.33 197 SER A C 1
ATOM 1498 O O . SER A 1 197 ? -3.942 -0.296 45.419 1.00 31.33 197 SER A O 1
ATOM 1500 N N . LEU A 1 198 ? -4.993 -2.168 44.685 1.00 32.31 198 LEU A N 1
ATOM 1501 C CA . LEU A 1 198 ? -6.332 -1.714 44.250 1.00 32.31 198 LEU A CA 1
ATOM 1502 C C . LEU A 1 198 ? -7.052 -2.824 43.441 1.00 32.31 198 LEU A C 1
ATOM 1504 O O . LEU A 1 198 ? -6.434 -3.569 42.685 1.00 32.31 198 LEU A O 1
ATOM 1508 N N . GLU A 1 199 ? -8.357 -2.935 43.688 1.00 28.86 199 GLU A N 1
ATOM 1509 C CA . GLU A 1 199 ? -9.308 -4.017 43.377 1.00 28.86 199 GLU A CA 1
ATOM 1510 C C . GLU A 1 199 ? -9.472 -4.460 41.909 1.00 28.86 199 GLU A C 1
ATOM 1512 O O . GLU A 1 199 ? -9.373 -3.677 40.965 1.00 28.86 199 GLU A O 1
ATOM 1517 N N . ALA A 1 200 ? -9.832 -5.740 41.742 1.00 27.92 200 ALA A N 1
ATOM 1518 C CA . ALA A 1 200 ? -10.230 -6.368 40.483 1.00 27.92 200 ALA A CA 1
ATOM 1519 C C . ALA A 1 200 ? -11.751 -6.265 40.244 1.00 27.92 200 ALA A C 1
ATOM 1521 O O . ALA A 1 200 ? -12.544 -6.517 41.148 1.00 27.92 200 ALA A O 1
ATOM 1522 N N . ALA A 1 201 ? -12.163 -5.985 39.003 1.00 30.94 201 ALA A N 1
ATOM 1523 C CA . ALA A 1 201 ? -13.544 -6.174 38.545 1.00 30.94 201 ALA A CA 1
ATOM 1524 C C . ALA A 1 201 ? -13.763 -7.626 38.050 1.00 30.94 201 ALA A C 1
ATOM 1526 O O . ALA A 1 201 ? -12.840 -8.208 37.470 1.00 30.94 201 ALA A O 1
ATOM 1527 N N . PRO A 1 202 ? -14.954 -8.233 38.236 1.00 31.42 202 PRO A N 1
ATOM 1528 C CA . PRO A 1 202 ? -15.175 -9.642 37.923 1.00 31.42 202 PRO A CA 1
ATOM 1529 C C . PRO A 1 202 ? -15.589 -9.872 36.461 1.00 31.42 202 PRO A C 1
ATOM 1531 O O . PRO A 1 202 ? -16.476 -9.202 35.937 1.00 31.42 202 PRO A O 1
ATOM 1534 N N . GLY A 1 203 ? -15.004 -10.907 35.846 1.00 38.44 203 GLY A N 1
ATOM 1535 C CA . GLY A 1 203 ? -15.577 -11.598 34.686 1.00 38.44 203 GLY A CA 1
ATOM 1536 C C . GLY A 1 203 ? -14.786 -11.504 33.381 1.00 38.44 203 GLY A C 1
ATOM 1537 O O . GLY A 1 203 ? -15.116 -10.701 32.519 1.00 38.44 203 GLY A O 1
ATOM 1538 N N . MET A 1 204 ? -13.827 -12.414 33.169 1.00 28.98 204 MET A N 1
ATOM 1539 C CA . MET A 1 204 ? -13.565 -12.959 31.829 1.00 28.98 204 MET A CA 1
ATOM 1540 C C . MET A 1 204 ? -12.829 -14.308 31.924 1.00 28.98 204 MET A C 1
ATOM 1542 O O . MET A 1 204 ? -11.615 -14.371 32.104 1.00 28.98 204 MET A O 1
ATOM 1546 N N . HIS A 1 205 ? -13.568 -15.412 31.799 1.00 33.50 205 HIS A N 1
ATOM 1547 C CA . HIS A 1 205 ? -12.990 -16.732 31.543 1.00 33.50 205 HIS A CA 1
ATOM 1548 C C . HIS A 1 205 ? -12.572 -16.825 30.068 1.00 33.50 205 HIS A C 1
ATOM 1550 O O . HIS A 1 205 ? -13.418 -16.775 29.178 1.00 33.50 205 HIS A O 1
ATOM 1556 N N . SER A 1 206 ? -11.280 -17.017 29.796 1.00 33.12 206 SER A N 1
ATOM 1557 C CA . SER A 1 206 ? -10.818 -17.636 28.547 1.00 33.12 206 SER A CA 1
ATOM 1558 C C . SER A 1 206 ? -9.476 -18.326 28.774 1.00 33.12 206 SER A C 1
ATOM 1560 O O . SER A 1 206 ? -8.403 -17.767 28.557 1.00 33.12 206 SER A O 1
ATOM 1562 N N . SER A 1 207 ? -9.550 -19.582 29.197 1.00 32.56 207 SER A N 1
ATOM 1563 C CA . SER A 1 207 ? -8.442 -20.527 29.250 1.00 32.56 207 SER A CA 1
ATOM 1564 C C . SER A 1 207 ? -8.100 -21.024 27.839 1.00 32.56 207 SER A C 1
ATOM 1566 O O . SER A 1 207 ? -8.639 -22.017 27.356 1.00 32.56 207 SER A O 1
ATOM 1568 N N . ARG A 1 208 ? -7.169 -20.348 27.158 1.00 29.84 208 ARG A N 1
ATOM 1569 C CA . ARG A 1 208 ? -6.364 -20.974 26.096 1.00 29.84 208 ARG A CA 1
ATOM 1570 C C . ARG A 1 208 ? -4.895 -20.606 26.304 1.00 29.84 208 ARG A C 1
ATOM 1572 O O . ARG A 1 208 ? -4.575 -19.424 26.216 1.00 29.84 208 ARG A O 1
ATOM 1579 N N . PRO A 1 209 ? -4.003 -21.573 26.578 1.00 30.33 209 PRO A N 1
ATOM 1580 C CA . PRO A 1 209 ? -2.581 -21.283 26.684 1.00 30.33 209 PRO A CA 1
ATOM 1581 C C . PRO A 1 209 ? -2.008 -20.931 25.304 1.00 30.33 209 PRO A C 1
ATOM 1583 O O . PRO A 1 209 ? -2.313 -21.584 24.300 1.00 30.33 209 PRO A O 1
ATOM 1586 N N . CYS A 1 210 ? -1.177 -19.888 25.252 1.00 33.06 210 CYS A N 1
ATOM 1587 C CA . CYS A 1 210 ? -0.365 -19.564 24.083 1.00 33.06 210 CYS A CA 1
ATOM 1588 C C . CYS A 1 210 ? 0.558 -20.750 23.765 1.00 33.06 210 CYS A C 1
ATOM 1590 O O . CYS A 1 210 ? 1.263 -21.239 24.647 1.00 33.06 210 CYS A O 1
ATOM 1592 N N . ARG A 1 211 ? 0.564 -21.223 22.513 1.00 34.28 211 ARG A N 1
ATOM 1593 C CA . ARG A 1 211 ? 1.536 -22.235 22.075 1.00 34.28 211 ARG A CA 1
ATOM 1594 C C . ARG A 1 211 ? 2.930 -21.594 21.986 1.00 34.28 211 ARG A C 1
ATOM 1596 O O . ARG A 1 211 ? 3.024 -20.509 21.408 1.00 34.28 211 ARG A O 1
ATOM 1603 N N . PRO A 1 212 ? 3.997 -22.233 22.498 1.00 38.34 212 PRO A N 1
ATOM 1604 C CA . PRO A 1 212 ? 5.358 -21.747 22.302 1.00 38.34 212 PRO A CA 1
ATOM 1605 C C . PRO A 1 212 ? 5.722 -21.792 20.815 1.00 38.34 212 PRO A C 1
ATOM 1607 O O . PRO A 1 212 ? 5.380 -22.753 20.120 1.00 38.34 212 PRO A O 1
ATOM 1610 N N . CYS A 1 213 ? 6.422 -20.768 20.326 1.00 34.50 213 CYS A N 1
ATOM 1611 C CA . CYS A 1 213 ? 7.051 -20.825 19.011 1.00 34.50 213 CYS A CA 1
ATOM 1612 C C . CYS A 1 213 ? 8.096 -21.955 19.019 1.00 34.50 213 CYS A C 1
ATOM 1614 O O . CYS A 1 213 ? 8.961 -21.957 19.900 1.00 34.50 213 CYS A O 1
ATOM 1616 N N . PRO A 1 214 ? 8.055 -22.905 18.070 1.00 35.91 214 PRO A N 1
ATOM 1617 C CA . PRO A 1 214 ? 9.133 -23.869 17.936 1.00 35.91 214 PRO A CA 1
ATOM 1618 C C . PRO A 1 214 ? 10.381 -23.076 17.526 1.00 35.91 214 PRO A C 1
ATOM 1620 O O . PRO A 1 214 ? 10.289 -22.224 16.647 1.00 35.91 214 PRO A O 1
ATOM 1623 N N . HIS A 1 215 ? 11.517 -23.329 18.179 1.00 45.50 215 HIS A N 1
ATOM 1624 C CA . HIS A 1 215 ? 12.844 -22.731 17.926 1.00 45.50 215 HIS A CA 1
ATOM 1625 C C . HIS A 1 215 ? 13.288 -21.506 18.752 1.00 45.50 215 HIS A C 1
ATOM 1627 O O . HIS A 1 215 ? 14.322 -20.930 18.428 1.00 45.50 215 HIS A O 1
ATOM 1633 N N . VAL A 1 216 ? 12.629 -21.151 19.864 1.00 40.25 216 VAL A N 1
ATOM 1634 C CA . VAL A 1 216 ? 13.208 -20.189 20.833 1.00 40.25 216 VAL A CA 1
ATOM 1635 C C . VAL A 1 216 ? 13.567 -20.904 22.144 1.00 40.25 216 VAL A C 1
ATOM 1637 O O . VAL A 1 216 ? 12.673 -21.467 22.777 1.00 40.25 216 VAL A O 1
ATOM 1640 N N . PRO A 1 217 ? 14.845 -20.906 22.577 1.00 35.47 217 PRO A N 1
ATOM 1641 C CA . PRO A 1 217 ? 15.238 -21.451 23.874 1.00 35.47 217 PRO A CA 1
ATOM 1642 C C . PRO A 1 217 ? 14.562 -20.696 25.039 1.00 35.47 217 PRO A C 1
ATOM 1644 O O . PRO A 1 217 ? 14.393 -19.476 24.946 1.00 35.47 217 PRO A O 1
ATOM 1647 N N . PRO A 1 218 ? 14.228 -21.364 26.161 1.00 37.97 218 PRO A N 1
ATOM 1648 C CA . PRO A 1 218 ? 13.345 -20.823 27.210 1.00 37.97 218 PRO A CA 1
ATOM 1649 C C . PRO A 1 218 ? 13.826 -19.529 27.890 1.00 37.97 218 PRO A C 1
ATOM 1651 O O . PRO A 1 218 ? 13.034 -18.804 28.486 1.00 37.97 218 PRO A O 1
ATOM 1654 N N . TRP A 1 219 ? 15.116 -19.212 27.787 1.00 40.25 219 TRP A N 1
ATOM 1655 C CA . TRP A 1 219 ? 15.761 -18.107 28.503 1.00 40.25 219 TRP A CA 1
ATOM 1656 C C . TRP A 1 219 ? 15.650 -16.748 27.795 1.00 40.25 219 TRP A C 1
ATOM 1658 O O . TRP A 1 219 ? 15.944 -15.722 28.402 1.00 40.25 219 TRP A O 1
ATOM 1668 N N . LEU A 1 220 ? 15.212 -16.705 26.528 1.00 35.75 220 LEU A N 1
ATOM 1669 C CA . LEU A 1 220 ? 15.121 -15.449 25.766 1.00 35.75 220 LEU A CA 1
ATOM 1670 C C . LEU A 1 220 ? 13.801 -14.680 25.958 1.00 35.75 220 LEU A C 1
ATOM 1672 O O . LEU A 1 220 ? 13.662 -13.576 25.436 1.00 35.75 220 LEU A O 1
ATOM 1676 N N . CYS A 1 221 ? 12.833 -15.217 26.708 1.00 36.81 221 CYS A N 1
ATOM 1677 C CA . CYS A 1 221 ? 11.495 -14.624 26.822 1.00 36.81 221 CYS A CA 1
ATOM 1678 C C . CYS A 1 221 ? 11.248 -13.801 28.103 1.00 36.81 221 CYS A C 1
ATOM 1680 O O . CYS A 1 221 ? 10.103 -13.472 28.400 1.00 36.81 221 CYS A O 1
ATOM 1682 N N . HIS A 1 222 ? 12.293 -13.417 28.846 1.00 34.06 222 HIS A N 1
ATOM 1683 C CA . HIS A 1 222 ? 12.162 -12.559 30.030 1.00 34.06 222 HIS A CA 1
ATOM 1684 C C . HIS A 1 222 ? 13.176 -11.407 30.038 1.00 34.06 222 HIS A C 1
ATOM 1686 O O . HIS A 1 222 ? 14.236 -11.505 30.645 1.00 34.06 222 HIS A O 1
ATOM 1692 N N . ARG A 1 223 ? 12.816 -10.284 29.398 1.00 33.75 223 ARG A N 1
ATOM 1693 C CA . ARG A 1 223 ? 13.012 -8.897 29.890 1.00 33.75 223 ARG A CA 1
ATOM 1694 C C . ARG A 1 223 ? 12.674 -7.893 28.787 1.00 33.75 223 ARG A C 1
ATOM 1696 O O . ARG A 1 223 ? 13.526 -7.450 28.028 1.00 33.75 223 ARG A O 1
ATOM 1703 N N . GLY A 1 224 ? 11.417 -7.463 28.757 1.00 30.31 224 GLY A N 1
ATOM 1704 C CA . GLY A 1 224 ? 11.062 -6.179 28.163 1.00 30.31 224 GLY A CA 1
ATOM 1705 C C . GLY A 1 224 ? 11.461 -5.046 29.111 1.00 30.31 224 GLY A C 1
ATOM 1706 O O . GLY A 1 224 ? 10.677 -4.669 29.975 1.00 30.31 224 GLY A O 1
ATOM 1707 N N . ARG A 1 225 ? 12.675 -4.506 28.968 1.00 31.52 225 ARG A N 1
ATOM 1708 C CA . ARG A 1 225 ? 13.012 -3.128 29.365 1.00 31.52 225 ARG A CA 1
ATOM 1709 C C . ARG A 1 225 ? 13.935 -2.551 28.302 1.00 31.52 225 ARG A C 1
ATOM 1711 O O . ARG A 1 225 ? 15.056 -3.019 28.139 1.00 31.52 225 ARG A O 1
ATOM 1718 N N . GLN A 1 226 ? 13.444 -1.551 27.576 1.00 32.25 226 GLN A N 1
ATOM 1719 C CA . GLN A 1 226 ? 14.302 -0.692 26.773 1.00 32.25 226 GLN A CA 1
ATOM 1720 C C . GLN A 1 226 ? 15.219 0.098 27.711 1.00 32.25 226 GLN A C 1
ATOM 1722 O O . GLN A 1 226 ? 14.741 0.770 28.623 1.00 32.25 226 GLN A O 1
ATOM 1727 N N . LEU A 1 227 ? 16.523 0.032 27.465 1.00 28.97 227 LEU A N 1
ATOM 1728 C CA . LEU A 1 227 ? 17.484 1.034 27.903 1.00 28.97 227 LEU A CA 1
ATOM 1729 C C . LEU A 1 227 ? 18.182 1.533 26.638 1.00 28.97 227 LEU A C 1
ATOM 1731 O O . LEU A 1 227 ? 18.888 0.782 25.971 1.00 28.97 227 LEU A O 1
ATOM 1735 N N . PHE A 1 228 ? 17.927 2.790 26.280 1.00 31.11 228 PHE A N 1
ATOM 1736 C CA . PHE A 1 228 ? 18.830 3.543 25.414 1.00 31.11 228 PHE A CA 1
ATOM 1737 C C . PHE A 1 228 ? 20.146 3.763 26.169 1.00 31.11 228 PHE A C 1
ATOM 1739 O O . PHE A 1 228 ? 20.101 3.993 27.371 1.00 31.11 228 PHE A O 1
ATOM 1746 N N . TRP A 1 229 ? 21.279 3.663 25.469 1.00 28.22 229 TRP A N 1
ATOM 1747 C CA . TRP A 1 229 ? 22.409 4.610 25.414 1.00 28.22 229 TRP A CA 1
ATOM 1748 C C . TRP A 1 229 ? 23.595 3.923 24.700 1.00 28.22 229 TRP A C 1
ATOM 1750 O O . TRP A 1 229 ? 24.019 2.849 25.102 1.00 28.22 229 TRP A O 1
ATOM 1760 N N . GLY A 1 230 ? 24.128 4.577 23.659 1.00 27.08 230 GLY A N 1
ATOM 1761 C CA . GLY A 1 230 ? 25.546 4.513 23.264 1.00 27.08 230 GLY A CA 1
ATOM 1762 C C . GLY A 1 230 ? 26.094 3.253 22.570 1.00 27.08 230 GLY A C 1
ATOM 1763 O O . GLY A 1 230 ? 26.421 2.272 23.214 1.00 27.08 230 GLY A O 1
ATOM 1764 N N . ALA A 1 231 ? 26.302 3.367 21.253 1.00 32.56 231 ALA A N 1
ATOM 1765 C CA . ALA A 1 231 ? 27.409 2.804 20.462 1.00 32.56 231 ALA A CA 1
ATOM 1766 C C . ALA A 1 231 ? 28.012 1.428 20.841 1.00 32.56 231 ALA A C 1
ATOM 1768 O O . ALA A 1 231 ? 28.906 1.337 21.676 1.00 32.56 231 ALA A O 1
ATOM 1769 N N . SER A 1 232 ? 27.675 0.390 20.068 1.00 29.08 232 SER A N 1
ATOM 1770 C CA . SER A 1 232 ? 28.630 -0.370 19.233 1.00 29.08 232 SER A CA 1
ATOM 1771 C C . SER A 1 232 ? 27.917 -1.527 18.537 1.00 29.08 232 SER A C 1
ATOM 1773 O O . SER A 1 232 ? 27.197 -2.304 19.158 1.00 29.08 232 SER A O 1
ATOM 1775 N N . LEU A 1 233 ? 28.118 -1.608 17.221 1.00 34.56 233 LEU A N 1
ATOM 1776 C CA . LEU A 1 233 ? 27.730 -2.729 16.377 1.00 34.56 233 LEU A CA 1
ATOM 1777 C C . LEU A 1 233 ? 28.288 -4.039 16.940 1.00 34.56 233 LEU A C 1
ATOM 1779 O O . LEU A 1 233 ? 29.499 -4.161 17.091 1.00 34.56 233 LEU A O 1
ATOM 1783 N N . LEU A 1 234 ? 27.433 -5.048 17.079 1.00 29.55 234 LEU A N 1
ATOM 1784 C CA . LEU A 1 234 ? 27.827 -6.437 16.871 1.00 29.55 234 LEU A CA 1
ATOM 1785 C C . LEU A 1 234 ? 26.737 -7.125 16.047 1.00 29.55 234 LEU A C 1
ATOM 1787 O O . LEU A 1 234 ? 25.593 -7.292 16.463 1.00 29.55 234 LEU A O 1
ATOM 1791 N N . LEU A 1 235 ? 27.132 -7.427 14.814 1.00 31.50 235 LEU A N 1
ATOM 1792 C CA . LEU A 1 235 ? 26.434 -8.239 13.832 1.00 31.50 235 LEU A CA 1
ATOM 1793 C C . LEU A 1 235 ? 26.228 -9.653 14.386 1.00 31.50 235 LEU A C 1
ATOM 1795 O O . LEU A 1 235 ? 27.185 -10.263 14.850 1.00 31.50 235 LEU A O 1
ATOM 1799 N N . CYS A 1 236 ? 25.034 -10.214 14.207 1.00 26.89 236 CYS A N 1
ATOM 1800 C CA . CYS A 1 236 ? 24.881 -11.658 14.049 1.00 26.89 236 CYS A CA 1
ATOM 1801 C C . CYS A 1 236 ? 24.232 -11.928 12.688 1.00 26.89 236 CYS A C 1
ATOM 1803 O O . CYS A 1 236 ? 23.016 -11.847 12.523 1.00 26.89 236 CYS A O 1
ATOM 1805 N N . PHE A 1 237 ? 25.097 -12.193 11.708 1.00 29.67 237 PHE A N 1
ATOM 1806 C CA . PHE A 1 237 ? 24.801 -12.965 10.503 1.00 29.67 237 PHE A CA 1
ATOM 1807 C C . PHE A 1 237 ? 24.748 -14.461 10.860 1.00 29.67 237 PHE A C 1
ATOM 1809 O O . PHE A 1 237 ? 25.503 -14.908 11.720 1.00 29.67 237 PHE A O 1
ATOM 1816 N N . GLY A 1 238 ? 23.931 -15.231 10.137 1.00 28.48 238 GLY A N 1
ATOM 1817 C CA . GLY A 1 238 ? 23.946 -16.702 10.128 1.00 28.48 238 GLY A CA 1
ATOM 1818 C C . GLY A 1 238 ? 22.537 -17.273 9.951 1.00 28.48 238 GLY A C 1
ATOM 1819 O O . GLY A 1 238 ? 21.789 -17.343 10.914 1.00 28.48 238 GLY A O 1
ATOM 1820 N N . PHE A 1 239 ? 22.062 -17.430 8.710 1.00 30.30 239 PHE A N 1
ATOM 1821 C CA . PHE A 1 239 ? 21.998 -18.718 7.987 1.00 30.30 239 PHE A CA 1
ATOM 1822 C C . PHE A 1 239 ? 21.215 -19.813 8.735 1.00 30.30 239 PHE A C 1
ATOM 1824 O O . PHE A 1 239 ? 21.793 -20.531 9.544 1.00 30.30 239 PHE A O 1
ATOM 1831 N N . PHE A 1 240 ? 19.915 -19.940 8.454 1.00 35.22 240 PHE A N 1
ATOM 1832 C CA . PHE A 1 240 ? 19.291 -21.006 7.648 1.00 35.22 240 PHE A CA 1
ATOM 1833 C C . PHE A 1 240 ? 17.805 -20.681 7.433 1.00 35.22 240 PHE A C 1
ATOM 1835 O O . PHE A 1 240 ? 17.191 -20.096 8.353 1.00 35.22 240 PHE A O 1
#

Mean predicted aligned error: 17.21 Å

Organism: NCBI:txid132585

Radius of gyration: 28.21 Å; Cα contacts (8 Å, |Δi|>4): 336; chains: 1; bounding box: 69×46×100 Å

Secondary structure (DSSP, 8-state):
---------------------TT-EEEE-TTSPEEEE-TTS--SSPPS---TTEEEEE--SS----B-TTTTTTS-TT--EEE--SS----B-TTTTTT-TT--EEE--S--EE-STTTHHHHHHHHH---B--TT---BEEESGGGTT-BGGG--GGGGPPP----------SS-----SS--PPP---S-------PPPP------PPPPPTT--GGGG-------------------

InterPro domains:
  IPR000483 Cysteine-rich flanking region, C-terminal [SM00082] (111-161)
  IPR001611 Leucine-rich repeat [PF13855] (52-112)
  IPR001611 Leucine-rich repeat [PS51450] (78-99)
  IPR032675 Leucine-rich repeat domain superfamily [G3DSA:3.80.10.10] (18-75)
  IPR032675 Leucine-rich repeat domain superfamily [G3DSA:3.80.10.10] (76-169)